Protein AF-R6YSE4-F1 (afdb_monomer_lite)

pLDDT: mean 75.7, std 14.47, range [37.5, 94.31]

Structure (mmCIF, N/CA/C/O backbone):
data_AF-R6YSE4-F1
#
_entry.id   AF-R6YSE4-F1
#
loop_
_atom_site.group_PDB
_atom_site.id
_atom_site.type_symbol
_atom_site.label_atom_id
_atom_site.label_alt_id
_atom_site.label_comp_id
_atom_site.label_asym_id
_atom_site.label_entity_id
_atom_site.label_seq_id
_atom_site.pdbx_PDB_ins_code
_atom_site.Cartn_x
_atom_site.Cartn_y
_atom_site.Cartn_z
_atom_site.occupancy
_atom_site.B_iso_or_equiv
_atom_site.auth_seq_id
_atom_site.auth_comp_id
_atom_site.auth_asym_id
_atom_site.auth_atom_id
_atom_site.pdbx_PDB_model_num
ATOM 1 N N . MET A 1 1 ? -65.621 -7.953 4.707 1.00 51.31 1 MET A N 1
ATOM 2 C CA . MET A 1 1 ? -64.582 -8.988 4.479 1.00 51.31 1 MET A CA 1
ATOM 3 C C . MET A 1 1 ? -63.468 -8.553 3.523 1.00 51.31 1 MET A C 1
ATOM 5 O O . MET A 1 1 ? -62.326 -8.568 3.952 1.00 51.31 1 MET A O 1
ATOM 9 N N . LYS A 1 2 ? -63.739 -8.087 2.291 1.00 49.22 2 LYS A N 1
ATOM 10 C CA . LYS A 1 2 ? -62.677 -7.733 1.313 1.00 49.22 2 LYS A CA 1
ATOM 11 C C . LYS A 1 2 ? -61.674 -6.651 1.776 1.00 49.22 2 LYS A C 1
ATOM 13 O O . LYS A 1 2 ? -60.486 -6.785 1.517 1.00 49.22 2 LYS A O 1
ATOM 18 N N . ARG A 1 3 ? -62.120 -5.617 2.508 1.00 50.50 3 ARG A N 1
ATOM 19 C CA . ARG A 1 3 ? -61.240 -4.541 3.024 1.00 50.50 3 ARG A CA 1
ATOM 20 C C . ARG A 1 3 ? -60.298 -4.983 4.154 1.00 50.50 3 ARG A C 1
ATOM 22 O O . ARG A 1 3 ? -59.202 -4.456 4.257 1.00 50.50 3 ARG A O 1
ATOM 29 N N . ILE A 1 4 ? -60.706 -5.962 4.965 1.00 59.97 4 ILE A N 1
ATOM 30 C CA . ILE A 1 4 ? -59.898 -6.473 6.088 1.00 59.97 4 ILE A CA 1
ATOM 31 C C . ILE A 1 4 ? -58.748 -7.340 5.558 1.00 59.97 4 ILE A C 1
ATOM 33 O O . ILE A 1 4 ? -57.623 -7.229 6.030 1.00 59.97 4 ILE A O 1
ATOM 37 N N . ILE A 1 5 ? -59.008 -8.131 4.511 1.00 62.62 5 ILE A N 1
ATOM 38 C CA . ILE A 1 5 ? -57.994 -8.971 3.856 1.00 62.62 5 ILE A CA 1
ATOM 39 C C . ILE A 1 5 ? -56.915 -8.108 3.183 1.00 62.62 5 ILE A C 1
ATOM 41 O O . ILE A 1 5 ? -55.731 -8.407 3.302 1.00 62.62 5 ILE A O 1
ATOM 45 N N . ALA A 1 6 ? -57.303 -7.000 2.539 1.00 58.84 6 ALA A N 1
ATOM 46 C CA . ALA A 1 6 ? -56.352 -6.058 1.945 1.00 58.84 6 ALA A CA 1
ATOM 47 C C . ALA A 1 6 ? -55.458 -5.380 3.001 1.00 58.84 6 ALA A C 1
ATOM 49 O O . ALA A 1 6 ? -54.263 -5.213 2.779 1.00 58.84 6 ALA A O 1
ATOM 50 N N . PHE A 1 7 ? -56.018 -5.047 4.169 1.00 60.75 7 PHE A N 1
ATOM 51 C CA . PHE A 1 7 ? -55.256 -4.448 5.265 1.00 60.75 7 PHE A CA 1
ATOM 52 C C . PHE A 1 7 ? -54.223 -5.427 5.847 1.00 60.75 7 PHE A C 1
ATOM 54 O O . PHE A 1 7 ? -53.076 -5.048 6.066 1.00 60.75 7 PHE A O 1
ATOM 61 N N . PHE A 1 8 ? -54.593 -6.702 6.014 1.00 57.91 8 PHE A N 1
ATOM 62 C CA . PHE A 1 8 ? -53.662 -7.749 6.449 1.00 57.91 8 PHE A CA 1
ATOM 63 C C . PHE A 1 8 ? -52.562 -8.033 5.418 1.00 57.91 8 PHE A C 1
ATOM 65 O O . PHE A 1 8 ? -51.408 -8.197 5.804 1.00 57.91 8 PHE A O 1
ATOM 72 N N . MET A 1 9 ? -52.880 -8.029 4.119 1.00 57.00 9 MET A N 1
ATOM 73 C CA . MET A 1 9 ? -51.865 -8.179 3.067 1.00 57.00 9 MET A CA 1
ATOM 74 C C . MET A 1 9 ? -50.861 -7.019 3.063 1.00 57.00 9 MET A C 1
ATOM 76 O O . MET A 1 9 ? -49.660 -7.267 2.996 1.00 57.00 9 MET A O 1
ATOM 80 N N . CYS A 1 10 ? -51.317 -5.769 3.207 1.00 55.53 10 CYS A N 1
ATOM 81 C CA . CYS A 1 10 ? -50.409 -4.623 3.327 1.00 55.53 10 CYS A CA 1
ATOM 82 C C . CYS A 1 10 ? -49.524 -4.714 4.579 1.00 55.53 10 CYS A C 1
ATOM 84 O O . CYS A 1 10 ? -48.336 -4.413 4.503 1.00 55.53 10 CYS A O 1
ATOM 86 N N . LEU A 1 11 ? -50.068 -5.173 5.713 1.00 53.88 11 LEU A N 1
AT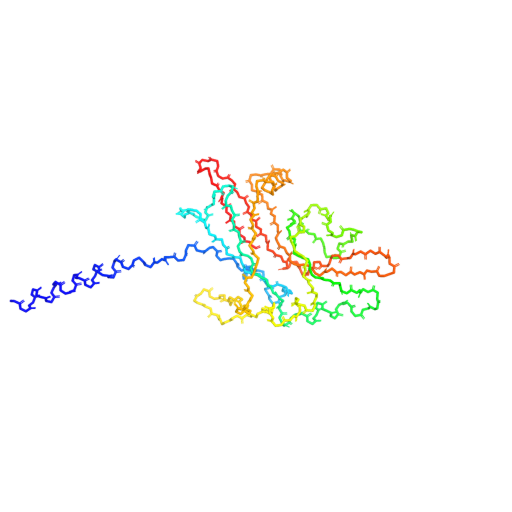OM 87 C CA . LEU A 1 11 ? -49.299 -5.330 6.951 1.00 53.88 11 LEU A CA 1
ATOM 88 C C . LEU A 1 11 ? -48.199 -6.398 6.811 1.00 53.88 11 LEU A C 1
ATOM 90 O O . LEU A 1 11 ? -47.075 -6.181 7.253 1.00 53.88 11 LEU A O 1
ATOM 94 N N . ILE A 1 12 ? -48.498 -7.519 6.147 1.00 59.41 12 ILE A N 1
ATOM 95 C CA . ILE A 1 12 ? -47.530 -8.597 5.881 1.00 59.41 12 ILE A CA 1
ATOM 96 C C . ILE A 1 12 ? -46.421 -8.120 4.936 1.00 59.41 12 ILE A C 1
ATOM 98 O O . ILE A 1 12 ? -45.259 -8.450 5.157 1.00 59.41 12 ILE A O 1
ATOM 102 N N . VAL A 1 13 ? -46.743 -7.305 3.925 1.00 56.50 13 VAL A N 1
ATOM 103 C CA . VAL A 1 13 ? -45.739 -6.722 3.015 1.00 56.50 13 VAL A CA 1
ATOM 104 C C . VAL A 1 13 ? -44.831 -5.729 3.749 1.00 56.50 13 VAL A C 1
ATOM 106 O O . VAL A 1 13 ? -43.622 -5.754 3.543 1.00 56.50 13 VAL A O 1
ATOM 109 N N . ILE A 1 14 ? -45.372 -4.909 4.656 1.00 57.53 14 ILE A N 1
ATOM 110 C CA . ILE A 1 14 ? -44.580 -3.963 5.463 1.00 57.53 14 ILE A CA 1
ATOM 111 C C . ILE A 1 14 ? -43.670 -4.707 6.453 1.00 57.53 14 ILE A C 1
ATOM 113 O O . ILE A 1 14 ? -42.497 -4.363 6.578 1.00 57.53 14 ILE A O 1
ATOM 117 N N . ILE A 1 15 ? -44.168 -5.758 7.112 1.00 52.34 15 ILE A N 1
ATOM 118 C CA . ILE A 1 15 ? -43.366 -6.598 8.020 1.00 52.34 15 ILE A CA 1
ATOM 119 C C . ILE A 1 15 ? -42.312 -7.400 7.235 1.00 52.34 15 ILE A C 1
ATOM 121 O O . ILE A 1 15 ? -41.183 -7.541 7.698 1.00 52.34 15 ILE A O 1
ATOM 125 N N . GLY A 1 16 ? -42.637 -7.868 6.024 1.00 48.88 16 GLY A N 1
ATOM 126 C CA . GLY A 1 16 ? -41.694 -8.533 5.118 1.00 48.88 16 GLY A CA 1
ATOM 127 C C . GLY A 1 16 ? -40.585 -7.604 4.612 1.00 48.88 16 GLY A C 1
ATOM 128 O O . GLY A 1 16 ? -39.429 -8.013 4.552 1.00 48.88 16 GLY A O 1
ATOM 129 N N . LEU A 1 17 ? -40.907 -6.335 4.334 1.00 49.28 17 LEU A N 1
ATOM 130 C CA . LEU A 1 17 ? -39.933 -5.299 3.970 1.00 49.28 17 LEU A CA 1
ATOM 131 C C . LEU A 1 17 ? -39.077 -4.849 5.166 1.00 49.28 17 LEU A C 1
ATOM 133 O O . LEU A 1 17 ? -37.892 -4.588 4.988 1.00 49.28 17 LEU A O 1
ATOM 137 N N . ALA A 1 18 ? -39.635 -4.815 6.382 1.00 47.72 18 ALA A N 1
ATOM 138 C CA . ALA A 1 18 ? -38.893 -4.527 7.615 1.00 47.72 18 ALA A CA 1
ATOM 139 C C . ALA A 1 18 ? -38.008 -5.704 8.083 1.00 47.72 18 ALA A C 1
ATOM 141 O O . ALA A 1 18 ? -37.024 -5.500 8.793 1.00 47.72 18 ALA A O 1
ATOM 142 N N . GLY A 1 19 ? -38.355 -6.938 7.692 1.00 37.50 19 GLY A N 1
ATOM 143 C CA . GLY A 1 19 ? -37.610 -8.167 7.988 1.00 37.50 19 GLY A CA 1
ATOM 144 C C . GLY A 1 19 ? -36.473 -8.468 7.008 1.00 37.50 19 GLY A C 1
ATOM 145 O O . GLY A 1 19 ? -35.556 -9.220 7.345 1.00 37.50 19 GLY A O 1
ATOM 146 N N . CYS A 1 20 ? -36.471 -7.842 5.828 1.00 40.84 20 CYS A N 1
ATOM 147 C CA . CYS A 1 20 ? -35.279 -7.747 4.997 1.00 40.84 20 CYS A CA 1
ATOM 148 C C . CYS A 1 20 ? -34.301 -6.780 5.667 1.00 40.84 20 CYS A C 1
ATOM 150 O O . CYS A 1 20 ? -34.183 -5.621 5.275 1.00 40.84 20 CYS A O 1
ATOM 152 N N . LYS A 1 21 ? -33.563 -7.274 6.670 1.00 38.34 21 LYS A N 1
ATOM 153 C CA . LYS A 1 21 ? -32.259 -6.706 7.007 1.00 38.34 21 LYS A CA 1
ATOM 154 C C . LYS A 1 21 ? -31.439 -6.757 5.726 1.00 38.34 21 LYS A C 1
ATOM 156 O O . LYS A 1 21 ? -30.837 -7.780 5.401 1.00 38.34 21 LYS A O 1
ATOM 161 N N . ILE A 1 22 ? -31.447 -5.660 4.977 1.00 40.12 22 ILE A N 1
ATOM 162 C CA . ILE A 1 22 ? -30.341 -5.330 4.098 1.00 40.12 22 ILE A CA 1
ATOM 163 C C . ILE A 1 22 ? -29.132 -5.497 5.013 1.00 40.12 22 ILE A C 1
ATOM 165 O O . ILE A 1 22 ? -29.057 -4.839 6.051 1.00 40.12 22 ILE A O 1
ATOM 169 N N . LYS A 1 23 ? -28.256 -6.465 4.718 1.00 37.62 23 LYS A N 1
ATOM 170 C CA . LYS A 1 23 ? -26.904 -6.422 5.266 1.00 37.62 23 LYS A CA 1
ATOM 171 C C . LYS A 1 23 ? -26.373 -5.090 4.764 1.00 37.62 23 LYS A C 1
ATOM 173 O O . LYS A 1 23 ? -25.987 -4.996 3.600 1.00 37.62 23 LYS A O 1
ATOM 178 N N . GLU A 1 24 ? -26.487 -4.044 5.579 1.00 42.66 24 GLU A N 1
ATOM 179 C CA . GLU A 1 24 ? -25.740 -2.825 5.340 1.00 42.66 24 GLU A CA 1
ATOM 180 C C . GLU A 1 24 ? -24.312 -3.294 5.133 1.00 42.66 24 GLU A C 1
ATOM 182 O O . GLU A 1 24 ? -23.801 -4.097 5.918 1.00 42.66 24 GLU A O 1
ATOM 187 N N . LYS A 1 25 ? -23.722 -2.918 3.998 1.00 48.00 25 LYS A N 1
ATOM 188 C CA . LYS A 1 25 ? -22.315 -3.189 3.758 1.00 48.00 25 LYS A CA 1
ATOM 189 C C . LYS A 1 25 ? -21.565 -2.507 4.892 1.00 48.00 25 LYS A C 1
ATOM 191 O O . LYS A 1 25 ? -21.394 -1.295 4.878 1.00 48.00 25 LYS A O 1
ATOM 196 N N . THR A 1 26 ? -21.146 -3.290 5.876 1.00 57.47 26 THR A N 1
ATOM 197 C CA . THR A 1 26 ? -20.300 -2.874 6.994 1.00 57.47 26 THR A CA 1
ATOM 198 C C . THR A 1 26 ? -18.862 -2.680 6.520 1.00 57.47 26 THR A C 1
ATOM 200 O O . THR A 1 26 ? -17.941 -2.875 7.289 1.00 57.47 26 THR A O 1
ATOM 203 N N . GLU A 1 27 ? -18.652 -2.382 5.240 1.00 58.53 27 GLU A N 1
ATOM 204 C CA . GLU A 1 27 ? -17.356 -2.373 4.577 1.00 58.53 27 GLU A CA 1
ATOM 205 C C . GLU A 1 27 ? -16.830 -0.938 4.564 1.00 58.53 27 GLU A C 1
ATOM 207 O O . GLU A 1 27 ? -17.493 -0.012 4.087 1.00 58.53 27 GLU A O 1
ATOM 212 N N . LEU A 1 28 ? -15.628 -0.746 5.100 1.00 63.84 28 LEU A N 1
ATOM 213 C CA . LEU A 1 28 ? -14.955 0.545 5.070 1.00 63.84 28 LEU A CA 1
ATOM 214 C C . LEU A 1 28 ? -14.218 0.706 3.744 1.00 63.84 28 LEU A C 1
ATOM 216 O O . LEU A 1 28 ? -13.139 0.148 3.598 1.00 63.84 28 LEU A O 1
ATOM 220 N N . HIS A 1 29 ? -14.788 1.455 2.799 1.00 66.25 29 HIS A N 1
ATOM 221 C CA . HIS A 1 29 ? -14.165 1.698 1.497 1.00 66.25 29 HIS A CA 1
ATOM 222 C C . HIS A 1 29 ? -13.337 2.981 1.518 1.00 66.25 29 HIS A C 1
ATOM 224 O O . HIS A 1 29 ? -13.889 4.085 1.581 1.00 66.25 29 HIS A O 1
ATOM 230 N N . PHE A 1 30 ? -12.022 2.846 1.379 1.00 65.31 30 PHE A N 1
ATOM 231 C CA . PHE A 1 30 ? -11.169 3.970 1.021 1.00 65.31 30 PHE A CA 1
ATOM 232 C C . PHE A 1 30 ? -10.631 3.789 -0.375 1.00 65.31 30 PHE A C 1
ATOM 234 O O . PHE A 1 30 ? -10.039 2.777 -0.718 1.00 65.31 30 PHE A O 1
ATOM 241 N N . TYR A 1 31 ? -10.781 4.835 -1.156 1.00 67.00 31 TYR A N 1
ATOM 242 C CA . TYR A 1 31 ? -10.038 5.012 -2.384 1.00 67.00 31 TYR A CA 1
ATOM 243 C C . TYR A 1 31 ? -8.873 5.931 -2.051 1.00 67.00 31 TYR A C 1
ATOM 245 O O . TYR A 1 31 ? -9.020 6.745 -1.135 1.00 67.00 31 TYR A O 1
ATOM 253 N N . THR A 1 32 ? -7.764 5.870 -2.792 1.00 64.25 32 THR A N 1
ATOM 254 C CA . THR A 1 32 ? -6.858 7.033 -2.889 1.00 64.25 32 THR A CA 1
ATOM 255 C C . THR A 1 32 ? -7.740 8.272 -3.076 1.00 64.25 32 THR A C 1
ATOM 257 O O . THR A 1 32 ? -8.431 8.375 -4.096 1.00 64.25 32 THR A O 1
ATOM 260 N N . ARG A 1 33 ? -7.896 9.081 -2.011 1.00 53.00 33 ARG A N 1
ATOM 261 C CA . ARG A 1 33 ? -9.125 9.866 -1.805 1.00 53.00 33 ARG A CA 1
ATOM 262 C C . ARG A 1 33 ? -9.353 10.823 -2.978 1.00 53.00 33 ARG A C 1
ATOM 264 O O . ARG A 1 33 ? -8.407 11.437 -3.443 1.00 53.00 33 ARG A O 1
ATOM 271 N N . PRO A 1 34 ? -10.602 11.088 -3.392 1.00 44.78 34 PRO A N 1
ATOM 272 C CA . PRO A 1 34 ? -10.914 12.003 -4.499 1.00 44.78 34 PRO A CA 1
ATOM 273 C C . PRO A 1 34 ? -10.411 13.457 -4.339 1.00 44.78 34 PRO A C 1
ATOM 275 O O . PRO A 1 34 ? -10.486 14.219 -5.299 1.00 44.78 34 PRO A O 1
ATOM 278 N N . ASN A 1 35 ? -9.890 13.851 -3.166 1.00 41.62 35 ASN A N 1
ATOM 279 C CA . ASN A 1 35 ? -9.233 15.149 -2.959 1.00 41.62 35 ASN A CA 1
ATOM 280 C C . ASN A 1 35 ? -7.745 15.157 -3.348 1.00 41.62 35 ASN A C 1
ATOM 282 O O . ASN A 1 35 ? -7.200 16.227 -3.628 1.00 41.62 35 ASN A O 1
ATOM 286 N N . THR A 1 36 ? -7.069 14.005 -3.375 1.00 53.06 36 THR A N 1
ATOM 287 C CA . THR A 1 36 ? -5.797 13.888 -4.086 1.00 53.06 36 THR A CA 1
ATOM 288 C C . THR A 1 36 ? -6.130 13.742 -5.565 1.00 53.06 36 THR A C 1
ATOM 290 O O . THR A 1 36 ? -7.068 13.050 -5.954 1.00 53.06 36 THR A O 1
ATOM 293 N N . ASN A 1 37 ? -5.432 14.498 -6.412 1.00 58.69 37 ASN A N 1
ATOM 294 C CA . ASN A 1 37 ? -5.712 14.530 -7.841 1.00 58.69 37 ASN A CA 1
ATOM 295 C C . ASN A 1 37 ? -5.343 13.165 -8.439 1.00 58.69 37 ASN A C 1
ATOM 297 O O . ASN A 1 37 ? -4.221 12.983 -8.895 1.00 58.69 37 ASN A O 1
ATOM 301 N N . TYR A 1 38 ? -6.267 12.200 -8.403 1.00 60.97 38 TYR A N 1
ATOM 302 C CA . TYR A 1 38 ? -6.066 10.812 -8.834 1.00 60.97 38 TYR A CA 1
ATOM 303 C C . TYR A 1 38 ? -5.583 10.722 -10.287 1.00 60.97 38 TYR A C 1
ATOM 305 O O . TYR A 1 38 ? -4.955 9.747 -10.682 1.00 60.97 38 TYR A O 1
ATOM 313 N N . GLN A 1 39 ? -5.838 11.762 -11.091 1.00 63.03 39 GLN A N 1
ATOM 314 C CA . GLN A 1 39 ? -5.307 11.874 -12.446 1.00 63.03 39 GLN A CA 1
ATOM 315 C C . GLN A 1 39 ? -3.778 11.946 -12.464 1.00 63.03 39 GLN A C 1
ATOM 317 O O . GLN A 1 39 ? -3.198 11.769 -13.525 1.00 63.03 39 GLN A O 1
ATOM 322 N N . MET A 1 40 ? -3.135 12.230 -11.332 1.00 69.94 40 MET A N 1
ATOM 323 C CA . MET A 1 40 ? -1.686 12.324 -11.167 1.00 69.94 40 MET A CA 1
ATOM 324 C C . MET A 1 40 ? -1.071 11.092 -10.491 1.00 69.94 40 MET A C 1
ATOM 326 O O . MET A 1 40 ? 0.152 10.998 -10.480 1.00 69.94 40 MET A O 1
ATOM 330 N N . ALA A 1 41 ? -1.876 10.173 -9.943 1.00 76.62 41 ALA A N 1
ATOM 331 C CA . ALA A 1 41 ? -1.377 8.955 -9.308 1.00 76.62 41 ALA A CA 1
ATOM 332 C C . ALA A 1 41 ? -1.003 7.905 -10.365 1.00 76.62 41 ALA A C 1
ATOM 334 O O . ALA A 1 41 ? -1.756 7.682 -11.324 1.00 76.62 41 ALA A O 1
ATOM 335 N N . TYR A 1 42 ? 0.148 7.262 -10.182 1.00 81.81 42 TYR A N 1
ATOM 336 C CA . TYR A 1 42 ? 0.597 6.145 -11.016 1.00 81.81 42 TYR A CA 1
ATOM 337 C C . TYR A 1 42 ? -0.017 4.828 -10.555 1.00 81.81 42 TYR A C 1
ATOM 339 O O . TYR A 1 42 ? -0.303 3.963 -11.385 1.00 81.81 42 TYR A O 1
ATOM 347 N N . ILE A 1 43 ? -0.248 4.692 -9.251 1.00 86.25 43 ILE A N 1
ATOM 348 C CA . ILE A 1 43 ? -0.846 3.513 -8.633 1.00 86.25 43 ILE A CA 1
ATOM 349 C C . ILE A 1 43 ? -2.121 3.932 -7.911 1.00 86.25 43 ILE A C 1
ATOM 351 O O . ILE A 1 43 ? -2.169 4.932 -7.197 1.00 86.25 43 ILE A O 1
ATOM 355 N N . ILE A 1 44 ? -3.175 3.159 -8.128 1.00 84.69 44 ILE A N 1
ATOM 356 C CA . ILE A 1 44 ? -4.506 3.388 -7.584 1.00 84.69 44 ILE A CA 1
ATOM 357 C C . ILE A 1 44 ? -4.770 2.326 -6.528 1.00 84.69 44 ILE A C 1
ATOM 359 O O . ILE A 1 44 ? -4.490 1.149 -6.756 1.00 84.69 44 ILE A O 1
ATOM 363 N N . TYR A 1 45 ? -5.341 2.742 -5.401 1.00 84.75 45 TYR A N 1
ATOM 364 C CA . TYR A 1 45 ? -5.610 1.873 -4.263 1.00 84.75 45 TYR A CA 1
ATOM 365 C C . TYR A 1 45 ? -7.095 1.870 -3.926 1.00 84.75 45 TYR A C 1
ATOM 367 O O . TYR A 1 45 ? -7.786 2.890 -4.032 1.00 84.75 45 TYR A O 1
ATOM 375 N N . GLU A 1 46 ? -7.558 0.720 -3.463 1.00 83.31 46 GLU A N 1
ATOM 376 C CA . GLU A 1 46 ? -8.839 0.551 -2.805 1.00 83.31 46 GLU A CA 1
ATOM 377 C C . GLU A 1 46 ? -8.657 -0.324 -1.566 1.00 83.31 46 GLU A C 1
ATOM 379 O O . GLU A 1 46 ? -8.219 -1.467 -1.650 1.00 83.31 46 GLU A O 1
ATOM 384 N N . ILE A 1 47 ? -8.985 0.228 -0.405 1.00 81.25 47 ILE A N 1
ATOM 385 C CA . ILE A 1 47 ? -8.929 -0.458 0.879 1.00 81.25 47 ILE A CA 1
ATOM 386 C C . ILE A 1 47 ? -10.344 -0.781 1.323 1.00 81.25 47 ILE A C 1
ATOM 388 O O . ILE A 1 47 ? -11.224 0.078 1.276 1.00 81.25 47 ILE A O 1
ATOM 392 N N . TYR A 1 48 ? -10.509 -2.000 1.818 1.00 79.75 48 TYR A N 1
ATOM 393 C CA . TYR A 1 48 ? -11.698 -2.489 2.485 1.00 79.75 48 TYR A CA 1
ATOM 394 C C . TYR A 1 48 ? -11.330 -2.998 3.876 1.00 79.75 48 TYR A C 1
ATOM 396 O O . TYR A 1 48 ? -10.488 -3.886 4.012 1.00 79.75 48 TYR A O 1
ATOM 404 N N . GLY A 1 49 ? -11.972 -2.462 4.908 1.00 77.31 49 GLY A N 1
ATOM 405 C CA . GLY A 1 49 ? -11.901 -3.006 6.267 1.00 77.31 49 GLY A CA 1
ATOM 406 C C . GLY A 1 49 ? -13.193 -3.719 6.664 1.00 77.31 49 GLY A C 1
ATOM 407 O O . GLY A 1 49 ? -14.275 -3.297 6.250 1.00 77.31 49 GLY A O 1
ATOM 408 N N . GLU A 1 50 ? -13.071 -4.755 7.498 1.00 80.31 50 GLU A N 1
ATOM 409 C CA . GLU A 1 50 ? -14.189 -5.406 8.198 1.00 80.31 50 GLU A CA 1
ATOM 410 C C . GLU A 1 50 ? -14.205 -4.961 9.681 1.00 80.31 50 GLU A C 1
ATOM 412 O O . GLU A 1 50 ? -13.607 -5.615 10.533 1.00 80.31 50 GLU A O 1
ATOM 417 N N . PRO A 1 51 ? -14.813 -3.805 10.007 1.00 80.44 51 PRO A N 1
ATOM 418 C CA . PRO A 1 51 ? -14.892 -3.264 11.360 1.00 80.44 51 PRO A CA 1
ATOM 419 C C . PRO A 1 51 ? -15.689 -4.180 12.290 1.00 80.44 51 PRO A C 1
ATOM 421 O O . PRO A 1 51 ? -16.760 -4.683 11.944 1.00 80.44 51 PRO A O 1
ATOM 424 N N . THR A 1 52 ? -15.213 -4.312 13.524 1.00 83.19 52 THR A N 1
ATOM 425 C CA . THR A 1 52 ? -15.909 -5.031 14.594 1.00 83.19 52 THR A CA 1
ATOM 426 C C . THR A 1 52 ? -17.144 -4.269 15.083 1.00 83.19 52 THR A C 1
ATOM 428 O O . THR A 1 52 ? -18.143 -4.886 15.457 1.00 83.19 52 THR A O 1
ATOM 431 N N . LYS A 1 53 ? -17.099 -2.927 15.112 1.00 79.62 53 LYS A N 1
ATOM 432 C CA . LYS A 1 53 ? -18.221 -2.081 15.561 1.00 79.62 53 LYS A CA 1
ATOM 433 C C . LYS A 1 53 ? -18.367 -0.813 14.719 1.00 79.62 53 LYS A C 1
ATOM 435 O O . LYS A 1 53 ? -17.381 -0.239 14.262 1.00 79.62 53 LYS A O 1
ATOM 440 N N . ILE A 1 54 ? -19.613 -0.355 14.585 1.00 74.44 54 ILE A N 1
ATOM 441 C CA . ILE A 1 54 ? -19.986 0.927 13.977 1.00 74.44 54 ILE A CA 1
ATOM 442 C C . ILE A 1 54 ? -20.808 1.695 15.012 1.00 74.44 54 ILE A C 1
ATOM 444 O O . ILE A 1 54 ? -21.890 1.247 15.391 1.00 74.44 54 ILE A O 1
ATOM 448 N N . ILE A 1 55 ? -20.270 2.805 15.515 1.00 74.31 55 ILE A N 1
ATOM 449 C CA . ILE A 1 55 ? -20.921 3.641 16.540 1.00 74.31 55 ILE A CA 1
ATOM 450 C C . ILE A 1 55 ? -21.031 5.071 15.999 1.00 74.31 55 ILE A C 1
ATOM 452 O O . ILE A 1 55 ? -22.112 5.519 15.632 1.00 74.31 55 ILE A O 1
ATOM 456 N N . ASP A 1 56 ? -19.887 5.738 15.878 1.00 71.75 56 ASP A N 1
ATOM 457 C CA . ASP A 1 56 ? -19.656 7.087 15.339 1.00 71.75 56 ASP A CA 1
ATOM 458 C C . ASP A 1 56 ? -18.505 7.104 14.308 1.00 71.75 56 ASP A C 1
ATOM 460 O O . ASP A 1 56 ? -18.017 8.152 13.894 1.00 71.75 56 ASP A O 1
ATOM 464 N N . GLY A 1 57 ? -18.091 5.914 13.874 1.00 70.56 57 GLY A N 1
ATOM 465 C CA . GLY A 1 57 ? -16.969 5.639 12.989 1.00 70.56 57 GLY A CA 1
ATOM 466 C C . GLY A 1 57 ? -16.778 4.130 12.843 1.00 70.56 57 GLY A C 1
ATOM 467 O O . GLY A 1 57 ? -17.610 3.345 13.313 1.00 70.56 57 GLY A O 1
ATOM 468 N N . PHE A 1 58 ? -15.685 3.720 12.202 1.00 79.94 58 PHE A N 1
ATOM 469 C CA . PHE A 1 58 ? -15.352 2.311 11.988 1.00 79.94 58 PHE A CA 1
ATOM 470 C C . PHE A 1 58 ? -14.302 1.852 12.999 1.00 79.94 58 PHE A C 1
ATOM 472 O O . PHE A 1 58 ? -13.169 2.337 12.992 1.00 79.94 58 PHE A O 1
ATOM 479 N N . TYR A 1 59 ? -14.693 0.923 13.872 1.00 83.00 59 TYR A N 1
ATOM 480 C CA . TYR A 1 59 ? -13.869 0.457 14.982 1.00 83.00 59 TYR A CA 1
ATOM 481 C C . TYR A 1 59 ? -13.504 -1.017 14.846 1.00 83.00 59 TYR A C 1
ATOM 483 O O . TYR A 1 59 ? -14.346 -1.843 14.496 1.00 83.00 59 TYR A O 1
ATOM 491 N N . PHE A 1 60 ? -12.271 -1.344 15.211 1.00 87.81 60 PHE A N 1
ATOM 492 C CA . PHE A 1 60 ? -11.687 -2.678 15.162 1.00 87.81 60 PHE A CA 1
ATOM 493 C C . PHE A 1 60 ? -11.183 -3.094 16.545 1.00 87.81 60 PHE A C 1
ATOM 495 O O . PHE A 1 60 ? -10.752 -2.257 17.343 1.00 87.81 60 PHE A O 1
ATOM 502 N N . GLU A 1 61 ? -11.188 -4.390 16.835 1.00 88.25 61 GLU A N 1
ATOM 503 C CA . GLU A 1 61 ? -10.431 -4.920 17.969 1.00 88.25 61 GLU A CA 1
ATOM 504 C C . GLU A 1 61 ? -8.926 -4.823 17.693 1.00 88.25 61 GLU A C 1
ATOM 506 O O . GLU A 1 61 ? -8.455 -5.213 16.628 1.00 88.25 61 GLU A O 1
ATOM 511 N N . LYS A 1 62 ? -8.150 -4.328 18.668 1.00 83.19 62 LYS A N 1
ATOM 512 C CA . LYS A 1 62 ? -6.721 -3.991 18.498 1.00 83.19 62 LYS A CA 1
ATOM 513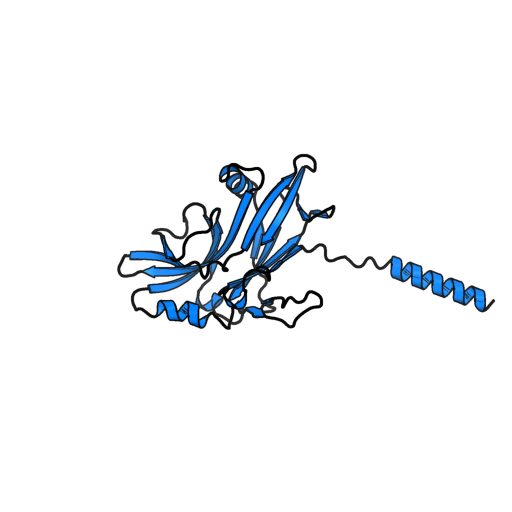 C C . LYS A 1 62 ? -5.863 -5.132 17.928 1.00 83.19 62 LYS A C 1
ATOM 515 O O . LYS A 1 62 ? -4.903 -4.870 17.214 1.00 83.19 62 LYS A O 1
ATOM 520 N N . ASN A 1 63 ? -6.212 -6.384 18.226 1.00 83.00 63 ASN A N 1
ATOM 521 C CA . ASN A 1 63 ? -5.458 -7.571 17.805 1.00 83.00 63 ASN A CA 1
ATOM 522 C C . ASN A 1 63 ? -6.088 -8.321 16.618 1.00 83.00 63 ASN A C 1
ATOM 524 O O . ASN A 1 63 ? -5.584 -9.381 16.238 1.00 83.00 63 ASN A O 1
ATOM 528 N N . ASP A 1 64 ? -7.173 -7.795 16.046 1.00 85.00 64 ASP A N 1
ATOM 529 C CA . ASP A 1 64 ? -7.917 -8.427 14.953 1.00 85.00 64 ASP A CA 1
ATOM 530 C C . ASP A 1 64 ? -8.245 -7.428 13.837 1.00 85.00 64 ASP A C 1
ATOM 532 O O . ASP A 1 64 ? -9.359 -7.339 13.327 1.00 85.00 64 ASP A O 1
ATOM 536 N N . ILE A 1 65 ? -7.245 -6.628 13.461 1.00 87.25 65 ILE A N 1
ATOM 537 C CA . ILE A 1 65 ? -7.363 -5.686 12.352 1.00 87.25 65 ILE A CA 1
ATOM 538 C C . ILE A 1 65 ? -6.924 -6.378 11.063 1.00 87.25 65 ILE A C 1
ATOM 540 O O . ILE A 1 65 ? -5.749 -6.728 10.894 1.00 87.25 65 ILE A O 1
ATOM 544 N N . VAL A 1 66 ? -7.866 -6.524 10.133 1.00 87.06 66 VAL A N 1
ATOM 545 C CA . VAL A 1 66 ? -7.616 -7.026 8.780 1.00 87.06 66 VAL A CA 1
ATOM 546 C C . VAL A 1 66 ? -8.070 -5.985 7.763 1.00 87.06 66 VAL A C 1
ATOM 548 O O . VAL A 1 66 ? -9.237 -5.591 7.728 1.00 87.06 66 VAL A O 1
ATOM 551 N N . LEU A 1 67 ? -7.133 -5.555 6.922 1.00 86.81 67 LEU A N 1
ATOM 552 C CA . LEU A 1 67 ? -7.372 -4.650 5.804 1.00 86.81 67 LEU A CA 1
ATOM 553 C C . LEU A 1 67 ? -7.187 -5.423 4.499 1.00 86.81 67 LEU A C 1
ATOM 555 O O . LEU A 1 67 ? -6.130 -6.004 4.262 1.00 86.81 67 LEU A O 1
ATOM 559 N N . ASN A 1 68 ? -8.194 -5.422 3.636 1.00 87.25 68 ASN A N 1
ATOM 560 C CA . ASN A 1 68 ? -8.057 -5.896 2.265 1.00 87.25 68 ASN A CA 1
ATOM 561 C C . ASN A 1 68 ? -7.657 -4.708 1.394 1.00 87.25 68 ASN A C 1
ATOM 563 O O . ASN A 1 68 ? -8.405 -3.737 1.306 1.00 87.25 68 ASN A O 1
ATOM 567 N N . ILE A 1 69 ? -6.495 -4.766 0.756 1.00 87.94 69 ILE A N 1
ATOM 568 C CA . ILE A 1 69 ? -5.975 -3.674 -0.063 1.00 87.94 69 ILE A CA 1
ATOM 569 C C . ILE A 1 69 ? -5.848 -4.163 -1.497 1.00 87.94 69 ILE A C 1
ATOM 571 O O . ILE A 1 69 ? -4.974 -4.963 -1.822 1.00 87.94 69 ILE A O 1
ATOM 575 N N . LYS A 1 70 ? -6.713 -3.662 -2.372 1.00 89.88 70 LYS A N 1
ATOM 576 C CA . LYS A 1 70 ? -6.542 -3.773 -3.816 1.00 89.88 70 LYS A CA 1
ATOM 577 C C . LYS A 1 70 ? -5.693 -2.618 -4.303 1.00 89.88 70 LYS A C 1
ATOM 579 O O . LYS A 1 70 ? -5.846 -1.479 -3.864 1.00 89.88 70 LYS A O 1
ATOM 584 N N . TYR A 1 71 ? -4.805 -2.916 -5.230 1.00 89.38 71 TYR A N 1
ATOM 585 C CA . TYR A 1 71 ? -3.980 -1.914 -5.872 1.00 89.38 71 TYR A CA 1
ATOM 586 C C . TYR A 1 71 ? -3.722 -2.308 -7.319 1.00 89.38 71 TYR A C 1
ATOM 588 O O . TYR A 1 71 ? -3.910 -3.461 -7.714 1.00 89.38 71 TYR A O 1
ATOM 596 N N . GLY A 1 72 ? -3.324 -1.331 -8.119 1.00 89.44 72 GLY A N 1
ATOM 597 C CA . GLY A 1 72 ? -3.103 -1.520 -9.540 1.00 89.44 72 GLY A CA 1
ATOM 598 C C . GLY A 1 72 ? -2.580 -0.261 -10.205 1.00 89.44 72 GLY A C 1
ATOM 599 O O . GLY A 1 72 ? -2.671 0.832 -9.642 1.00 89.44 72 GLY A O 1
ATOM 600 N N . TRP A 1 73 ? -2.013 -0.398 -11.395 1.00 88.06 73 TRP A N 1
ATOM 601 C CA . TRP A 1 73 ? -1.470 0.738 -12.129 1.00 88.06 73 TRP A CA 1
ATOM 602 C C . TRP A 1 73 ? -2.558 1.484 -12.894 1.00 88.06 73 TRP A C 1
ATOM 604 O O . TRP A 1 73 ? -3.475 0.899 -13.473 1.00 88.06 73 TRP A O 1
ATOM 614 N N . ASN A 1 74 ? -2.417 2.805 -12.915 1.00 85.25 74 ASN A N 1
ATOM 615 C CA . ASN A 1 74 ? -3.234 3.700 -13.711 1.00 85.25 74 ASN A CA 1
ATOM 616 C C . ASN A 1 74 ? -2.796 3.624 -15.176 1.00 85.25 74 ASN A C 1
ATOM 618 O O . ASN A 1 74 ? -1.722 4.117 -15.532 1.00 85.25 74 ASN A O 1
ATOM 622 N N . GLU A 1 75 ? -3.632 3.047 -16.039 1.00 82.44 75 GLU A N 1
ATOM 623 C CA . GLU A 1 75 ? -3.320 2.875 -17.465 1.00 82.44 75 GLU A CA 1
ATOM 624 C C . GLU A 1 75 ? -2.949 4.180 -18.157 1.00 82.44 75 GLU A C 1
ATOM 626 O O . GLU A 1 75 ? -1.992 4.225 -18.925 1.00 82.44 75 GLU A O 1
ATOM 631 N N . ALA A 1 76 ? -3.626 5.273 -17.813 1.00 79.12 76 ALA A N 1
ATOM 632 C CA . ALA A 1 76 ? -3.347 6.573 -18.410 1.00 79.12 76 ALA A CA 1
ATOM 633 C C . ALA A 1 76 ? -1.981 7.161 -18.001 1.00 79.12 76 ALA A C 1
ATOM 635 O O . ALA A 1 76 ? -1.587 8.204 -18.529 1.00 79.12 76 ALA A O 1
ATOM 636 N N . LYS A 1 77 ? -1.283 6.559 -17.027 1.00 79.62 77 LYS A N 1
ATOM 637 C CA . LYS A 1 77 ? -0.044 7.086 -16.435 1.00 79.62 77 LYS A CA 1
ATOM 638 C C . LYS A 1 77 ? 1.118 6.104 -16.399 1.00 79.62 77 LYS A C 1
ATOM 640 O O . LYS A 1 77 ? 2.251 6.564 -16.250 1.00 79.62 77 LYS A O 1
ATOM 645 N N . ILE A 1 78 ? 0.880 4.804 -16.561 1.00 78.19 78 ILE A N 1
ATOM 646 C CA . ILE A 1 78 ? 1.928 3.787 -16.419 1.00 78.19 78 ILE A CA 1
ATOM 647 C C . ILE A 1 78 ? 3.072 3.994 -17.416 1.00 78.19 78 ILE A C 1
ATOM 649 O O . ILE A 1 78 ? 4.235 3.902 -17.040 1.00 78.19 78 ILE A O 1
ATOM 653 N N . GLU A 1 79 ? 2.775 4.417 -18.648 1.00 75.94 79 GLU A N 1
ATOM 654 C CA . GLU A 1 79 ? 3.808 4.734 -19.640 1.00 75.94 79 GLU A CA 1
ATOM 655 C C . GLU A 1 79 ? 4.732 5.866 -19.178 1.00 75.94 79 GLU A C 1
ATOM 657 O O . GLU A 1 79 ? 5.931 5.818 -19.417 1.00 75.94 79 GLU A O 1
ATOM 662 N N . SER A 1 80 ? 4.211 6.877 -18.476 1.00 72.00 80 SER A N 1
ATOM 663 C CA . SER A 1 80 ? 5.035 7.960 -17.926 1.00 72.00 80 SER A CA 1
ATOM 664 C C . SER A 1 80 ? 5.912 7.485 -16.766 1.00 72.00 80 SER A C 1
ATOM 666 O O . SER A 1 80 ? 7.012 8.010 -16.606 1.00 72.00 80 SER A O 1
ATOM 668 N N . LEU A 1 81 ? 5.447 6.512 -15.974 1.00 70.50 81 LEU A N 1
ATOM 669 C CA . LEU A 1 81 ? 6.258 5.876 -14.932 1.00 70.50 81 LEU A CA 1
ATOM 670 C C . LEU A 1 81 ? 7.431 5.112 -15.563 1.00 70.50 81 LEU A C 1
ATOM 672 O O . LEU A 1 81 ? 8.571 5.269 -15.136 1.00 70.50 81 LEU A O 1
ATOM 676 N N . LEU A 1 82 ? 7.153 4.336 -16.614 1.00 71.75 82 LEU A N 1
ATOM 677 C CA . LEU A 1 82 ? 8.134 3.478 -17.284 1.00 71.75 82 LEU A CA 1
ATOM 678 C C . LEU A 1 82 ? 9.109 4.271 -18.171 1.00 71.75 82 LEU A C 1
ATOM 680 O O . LEU A 1 82 ? 10.303 3.983 -18.197 1.00 71.75 82 LEU A O 1
ATOM 684 N N . ASN A 1 83 ? 8.639 5.317 -18.855 1.00 67.88 83 ASN A N 1
ATOM 685 C CA . ASN A 1 83 ? 9.474 6.139 -19.736 1.00 67.88 83 ASN A CA 1
ATOM 686 C C . ASN A 1 83 ? 10.476 7.019 -18.973 1.00 67.88 83 ASN A C 1
ATOM 688 O O . ASN A 1 83 ? 11.504 7.387 -19.540 1.00 67.88 83 ASN A O 1
ATOM 692 N N . GLY A 1 84 ? 10.229 7.321 -17.693 1.00 57.75 84 GLY A N 1
ATOM 693 C CA . GLY A 1 84 ? 11.208 7.987 -16.825 1.00 57.75 84 GLY A CA 1
ATOM 694 C C . GLY A 1 84 ? 12.473 7.152 -16.571 1.00 57.75 84 GLY A C 1
ATOM 695 O O . GLY A 1 84 ? 13.515 7.714 -16.239 1.00 57.75 84 GLY A O 1
ATOM 696 N N . ALA A 1 85 ? 12.401 5.833 -16.785 1.00 53.78 85 ALA A N 1
ATOM 697 C CA . ALA A 1 85 ? 13.500 4.887 -16.609 1.00 53.78 85 ALA A CA 1
ATOM 698 C C . ALA A 1 85 ? 14.276 4.576 -17.907 1.00 53.78 85 ALA A C 1
ATOM 700 O O . ALA A 1 85 ? 15.227 3.804 -17.870 1.00 53.78 85 ALA A O 1
ATOM 701 N N . ASN A 1 86 ? 13.946 5.199 -19.050 1.00 49.06 86 ASN A N 1
ATOM 702 C CA . ASN A 1 86 ? 14.611 4.962 -20.349 1.00 49.06 86 ASN A CA 1
ATOM 703 C C . ASN A 1 86 ? 16.037 5.553 -20.469 1.00 49.06 86 ASN A C 1
ATOM 705 O O . ASN A 1 86 ? 16.496 5.901 -21.559 1.00 49.06 86 ASN A O 1
ATOM 709 N N . ASN A 1 87 ? 16.777 5.627 -19.364 1.00 57.84 87 ASN A N 1
ATOM 710 C CA . ASN A 1 87 ? 18.229 5.757 -19.378 1.00 57.84 87 ASN A CA 1
ATOM 711 C C . ASN A 1 87 ? 18.812 4.378 -19.060 1.00 57.84 87 ASN A C 1
ATOM 713 O O . ASN A 1 87 ? 18.448 3.789 -18.050 1.00 57.84 87 ASN A O 1
ATOM 717 N N . LYS A 1 88 ? 19.761 3.886 -19.874 1.00 63.22 88 LYS A N 1
ATOM 718 C CA . LYS A 1 88 ? 20.440 2.569 -19.741 1.00 63.22 88 LYS A CA 1
ATOM 719 C C . LYS A 1 88 ? 21.030 2.249 -18.348 1.00 63.22 88 LYS A C 1
ATOM 721 O O . LYS A 1 88 ? 21.578 1.172 -18.166 1.00 63.22 88 LYS A O 1
ATOM 726 N N . GLN A 1 89 ? 20.991 3.199 -17.420 1.00 75.94 89 GLN A N 1
ATOM 727 C CA . GLN A 1 89 ? 21.510 3.118 -16.063 1.00 75.94 89 GLN A CA 1
ATOM 728 C C . GLN A 1 89 ? 20.573 2.388 -15.086 1.00 75.94 89 GLN A C 1
ATOM 730 O O . GLN A 1 89 ? 21.075 1.769 -14.152 1.00 75.94 89 GLN A O 1
ATOM 735 N N . TYR A 1 90 ? 19.250 2.475 -15.269 1.00 83.31 90 TYR A N 1
ATOM 736 C CA . TYR A 1 90 ? 18.278 1.955 -14.303 1.00 83.31 90 TYR A CA 1
ATOM 737 C C . TYR A 1 90 ? 17.472 0.806 -14.895 1.00 83.31 90 TYR A C 1
ATOM 739 O O . TYR A 1 90 ? 16.766 0.975 -15.888 1.00 83.31 90 TYR A O 1
ATOM 747 N N . GLU A 1 91 ? 17.540 -0.356 -14.258 1.00 87.12 91 GLU A N 1
ATOM 748 C CA . GLU A 1 91 ? 16.755 -1.526 -14.637 1.00 87.12 91 GLU A CA 1
ATOM 749 C C . GLU A 1 91 ? 15.600 -1.717 -13.654 1.00 87.12 91 GLU A C 1
ATOM 751 O O . GLU A 1 91 ? 15.835 -1.896 -12.464 1.00 87.12 91 GLU A O 1
ATOM 756 N N . LEU A 1 92 ? 14.349 -1.690 -14.125 1.00 88.38 92 LEU A N 1
ATOM 757 C CA . LEU A 1 92 ? 13.206 -2.082 -13.295 1.00 88.38 92 LEU A CA 1
ATOM 758 C C . LEU A 1 92 ? 13.312 -3.578 -12.983 1.00 88.38 92 LEU A C 1
ATOM 760 O O . LEU A 1 92 ? 13.340 -4.393 -13.910 1.00 88.38 92 LEU A O 1
ATOM 764 N N . ILE A 1 93 ? 13.343 -3.933 -11.701 1.00 90.44 93 ILE A N 1
ATOM 765 C CA . ILE A 1 93 ? 13.475 -5.322 -11.242 1.00 90.44 93 ILE A CA 1
ATOM 766 C C . ILE A 1 93 ? 12.111 -5.893 -10.862 1.00 90.44 93 ILE A C 1
ATOM 768 O O . ILE A 1 93 ? 11.716 -6.935 -11.374 1.00 90.44 93 ILE A O 1
ATOM 772 N N . CYS A 1 94 ? 11.382 -5.200 -9.994 1.00 92.19 94 CYS A N 1
ATOM 773 C CA . CYS A 1 94 ? 10.090 -5.633 -9.472 1.00 92.19 94 CYS A CA 1
ATOM 774 C C . CYS A 1 94 ? 9.308 -4.435 -8.914 1.00 92.19 94 CYS A C 1
ATOM 776 O O . CYS A 1 94 ? 9.786 -3.295 -8.921 1.00 92.19 94 CYS A O 1
ATOM 778 N N . PHE A 1 95 ? 8.105 -4.700 -8.416 1.00 91.69 95 PHE A N 1
ATOM 779 C CA . PHE A 1 95 ? 7.360 -3.785 -7.558 1.00 91.69 95 PHE A CA 1
ATOM 780 C C . PHE A 1 95 ? 7.307 -4.363 -6.145 1.00 91.69 95 PHE A C 1
ATOM 782 O O . PHE A 1 95 ? 7.024 -5.543 -5.969 1.00 91.69 95 PHE A O 1
ATOM 789 N N . GLY A 1 96 ? 7.568 -3.542 -5.133 1.00 91.50 96 GLY A N 1
ATOM 790 C CA . GLY A 1 96 ? 7.442 -3.933 -3.731 1.00 91.50 96 GLY A CA 1
ATOM 791 C C . GLY A 1 96 ? 6.249 -3.242 -3.093 1.00 91.50 96 GLY A C 1
ATOM 792 O O . GLY A 1 96 ? 6.074 -2.035 -3.269 1.00 91.50 96 GLY A O 1
ATOM 793 N N . SER A 1 97 ? 5.430 -3.983 -2.353 1.00 91.56 97 SER A N 1
ATOM 794 C CA . SER A 1 97 ? 4.410 -3.399 -1.481 1.00 91.56 97 SER A CA 1
ATOM 795 C C . SER A 1 97 ? 4.961 -3.236 -0.069 1.00 91.56 97 SER A C 1
ATOM 797 O O . SER A 1 97 ? 5.565 -4.151 0.486 1.00 91.56 97 SER A O 1
ATOM 799 N N . TYR A 1 98 ? 4.770 -2.059 0.516 1.00 89.38 98 TYR A N 1
ATOM 800 C CA . TYR A 1 98 ? 5.364 -1.686 1.792 1.00 89.38 98 TYR A CA 1
ATOM 801 C C . TYR A 1 98 ? 4.336 -1.084 2.730 1.00 89.38 98 TYR A C 1
ATOM 803 O O . TYR A 1 98 ? 3.455 -0.329 2.310 1.00 89.38 98 TYR A O 1
ATOM 811 N N . ILE A 1 99 ? 4.547 -1.332 4.019 1.00 88.44 99 ILE A N 1
ATOM 812 C CA . ILE A 1 99 ? 4.128 -0.412 5.071 1.00 88.44 99 ILE A CA 1
ATOM 813 C C . ILE A 1 99 ? 5.319 0.462 5.436 1.00 88.44 99 ILE A C 1
ATOM 815 O O . ILE A 1 99 ? 6.424 -0.046 5.592 1.00 88.44 99 ILE A O 1
ATOM 819 N N . TYR A 1 100 ? 5.107 1.759 5.623 1.00 85.38 100 TYR A N 1
ATOM 820 C CA . TYR A 1 100 ? 6.139 2.660 6.130 1.00 85.38 100 TYR A CA 1
ATOM 821 C C . TYR A 1 100 ? 5.561 3.715 7.070 1.00 85.38 100 TYR A C 1
ATOM 823 O O . TYR A 1 100 ? 4.385 4.070 6.991 1.00 85.38 100 TYR A O 1
ATOM 831 N N . LEU A 1 101 ? 6.394 4.211 7.981 1.00 82.25 101 LEU A N 1
ATOM 832 C CA . LEU A 1 101 ? 5.966 5.132 9.042 1.00 82.25 101 LEU A CA 1
ATOM 833 C C . LEU A 1 101 ? 5.981 6.604 8.607 1.00 82.25 101 LEU A C 1
ATOM 835 O O . LEU A 1 101 ? 5.243 7.426 9.142 1.00 82.25 101 LEU A O 1
ATOM 839 N N . GLU A 1 102 ? 6.798 6.952 7.614 1.00 75.94 102 GLU A N 1
ATOM 840 C CA . GLU A 1 102 ? 7.013 8.334 7.174 1.00 75.94 102 GLU A CA 1
ATOM 841 C C . GLU A 1 102 ? 7.002 8.413 5.648 1.00 75.94 102 GLU A C 1
ATOM 843 O O . GLU A 1 102 ? 7.673 7.613 4.999 1.00 75.94 102 GLU A O 1
ATOM 848 N N . ARG A 1 103 ? 6.282 9.389 5.067 1.00 67.31 103 ARG A N 1
ATOM 849 C CA . ARG A 1 103 ? 6.328 9.650 3.617 1.00 67.31 103 ARG A CA 1
ATOM 850 C C . ARG A 1 103 ? 7.766 9.887 3.187 1.00 67.31 103 ARG A C 1
ATOM 852 O O . ARG A 1 103 ? 8.364 10.902 3.534 1.00 67.31 103 ARG A O 1
ATOM 859 N N . GLN A 1 104 ? 8.284 8.950 2.409 1.00 66.12 104 GLN A N 1
ATOM 860 C CA . GLN A 1 104 ? 9.631 9.025 1.883 1.00 66.12 104 GLN A CA 1
ATOM 861 C C . GLN A 1 104 ? 9.684 9.938 0.653 1.00 66.12 104 GLN A C 1
ATOM 863 O O . GLN A 1 104 ? 8.699 10.042 -0.089 1.00 66.12 104 GLN A O 1
ATOM 868 N N . PRO A 1 105 ? 10.814 10.627 0.432 1.00 62.84 105 PRO A N 1
ATOM 869 C CA . PRO A 1 105 ? 11.038 11.374 -0.794 1.00 62.84 105 PRO A CA 1
ATOM 870 C C . PRO A 1 105 ? 11.096 10.434 -2.006 1.00 62.84 105 PRO A C 1
ATOM 872 O O . PRO A 1 105 ? 11.369 9.240 -1.894 1.00 62.84 105 PRO A O 1
ATOM 875 N N . SER A 1 106 ? 10.848 10.984 -3.194 1.00 64.94 106 SER A N 1
ATOM 876 C CA . SER A 1 106 ? 11.047 10.247 -4.439 1.00 64.94 106 SER A CA 1
ATOM 877 C C . SER A 1 106 ? 12.528 9.891 -4.622 1.00 64.94 106 SER A C 1
ATOM 879 O O . SER A 1 106 ? 13.405 10.711 -4.352 1.00 64.94 106 SER A O 1
ATOM 881 N N . ASN A 1 107 ? 12.795 8.681 -5.125 1.00 68.94 107 ASN A N 1
ATOM 882 C CA . ASN A 1 107 ? 14.135 8.132 -5.379 1.00 68.94 107 ASN A CA 1
ATOM 883 C C . ASN A 1 107 ? 14.999 7.945 -4.120 1.00 68.94 107 ASN A C 1
ATOM 885 O O . ASN A 1 107 ? 16.166 8.343 -4.087 1.00 68.94 107 ASN A O 1
ATOM 889 N N . SER A 1 108 ? 14.440 7.303 -3.095 1.00 74.50 108 SER A N 1
ATOM 890 C CA . SER A 1 108 ? 15.224 6.853 -1.944 1.00 74.50 108 SER A CA 1
ATOM 891 C C . SER A 1 108 ? 16.227 5.783 -2.377 1.00 74.50 108 SER A C 1
ATOM 893 O O . SER A 1 108 ? 15.874 4.796 -3.023 1.00 74.50 108 SER A O 1
ATOM 895 N N . ILE A 1 109 ? 17.494 5.989 -2.023 1.00 80.06 109 ILE A N 1
ATOM 896 C CA . ILE A 1 109 ? 18.583 5.058 -2.324 1.00 80.06 109 ILE A CA 1
ATOM 897 C C . ILE A 1 109 ? 18.646 4.011 -1.214 1.00 80.06 109 ILE A C 1
ATOM 899 O O . ILE A 1 109 ? 18.670 4.365 -0.035 1.00 80.06 109 ILE A O 1
ATOM 903 N N . CYS A 1 110 ? 18.704 2.735 -1.583 1.00 80.19 110 CYS A N 1
ATOM 904 C CA . CYS A 1 110 ? 18.807 1.640 -0.636 1.00 80.19 110 CYS A CA 1
ATOM 905 C C . CYS A 1 110 ? 19.747 0.544 -1.149 1.00 80.19 110 CYS A C 1
ATOM 907 O O . CYS A 1 110 ? 19.663 0.115 -2.296 1.00 80.19 110 CYS A O 1
ATOM 909 N N . ASP A 1 111 ? 20.623 0.054 -0.277 1.00 81.94 111 ASP A N 1
ATOM 910 C CA . ASP A 1 111 ? 21.517 -1.059 -0.610 1.00 81.94 111 ASP A CA 1
ATOM 911 C C . ASP A 1 111 ? 20.875 -2.426 -0.262 1.00 81.94 111 ASP A C 1
ATOM 913 O O . ASP A 1 111 ? 21.327 -3.457 -0.751 1.00 81.94 111 ASP A O 1
ATOM 917 N N . ASP A 1 112 ? 19.780 -2.431 0.514 1.00 86.12 112 ASP A N 1
ATOM 918 C CA . ASP A 1 112 ? 18.973 -3.606 0.878 1.00 86.12 112 ASP A CA 1
ATOM 919 C C . ASP A 1 112 ? 17.481 -3.233 0.987 1.00 86.12 112 ASP A C 1
ATOM 921 O O . ASP A 1 112 ? 16.947 -2.986 2.071 1.00 86.12 112 ASP A O 1
ATOM 925 N N . TYR A 1 113 ? 16.792 -3.163 -0.158 1.00 86.75 113 TYR A N 1
ATOM 926 C CA . TYR A 1 113 ? 15.387 -2.733 -0.218 1.00 86.75 113 TYR A CA 1
ATOM 927 C C . TYR A 1 113 ? 14.419 -3.661 0.535 1.00 86.75 113 TYR A C 1
ATOM 929 O O . TYR A 1 113 ? 13.260 -3.289 0.743 1.00 86.75 113 TYR A O 1
ATOM 937 N N . LYS A 1 114 ? 14.872 -4.856 0.938 1.00 89.88 114 LYS A N 1
ATOM 938 C CA . LYS A 1 114 ? 14.088 -5.801 1.743 1.00 89.88 114 LYS A CA 1
ATOM 939 C C . LYS A 1 114 ? 14.054 -5.398 3.213 1.00 89.88 114 LYS A C 1
ATOM 941 O O . LYS A 1 114 ? 13.063 -5.662 3.886 1.00 89.88 114 LYS A O 1
ATOM 946 N N . ASN A 1 115 ? 15.097 -4.715 3.683 1.00 84.88 115 ASN A N 1
ATOM 947 C CA . ASN A 1 115 ? 15.246 -4.233 5.056 1.00 84.88 115 ASN A CA 1
ATOM 948 C C . ASN A 1 115 ? 15.368 -2.703 5.097 1.00 84.88 115 ASN A C 1
ATOM 950 O O . ASN A 1 115 ? 16.221 -2.139 5.784 1.00 84.88 115 ASN A O 1
ATOM 954 N N . PHE A 1 116 ? 14.523 -2.019 4.328 1.00 81.88 116 PHE A N 1
ATOM 955 C CA . PHE A 1 116 ? 14.556 -0.567 4.229 1.00 81.88 116 PHE A CA 1
ATOM 956 C C . PHE A 1 116 ? 14.058 0.106 5.523 1.00 81.88 116 PHE A C 1
ATOM 958 O O . PHE A 1 116 ? 13.088 -0.332 6.146 1.00 81.88 116 PHE A O 1
ATOM 965 N N . GLU A 1 117 ? 14.734 1.178 5.945 1.00 79.75 117 GLU A N 1
ATOM 966 C CA . GLU A 1 117 ? 14.503 1.822 7.242 1.00 79.75 117 GLU A CA 1
ATOM 967 C C . GLU A 1 117 ? 13.048 2.290 7.410 1.00 79.75 117 GLU A C 1
ATOM 969 O O . GLU A 1 117 ? 12.432 2.807 6.478 1.00 79.75 117 GLU A O 1
ATOM 974 N N . LYS A 1 118 ? 12.491 2.121 8.621 1.00 83.62 118 LYS A N 1
ATOM 975 C CA . LYS A 1 118 ? 11.112 2.516 8.970 1.00 83.62 118 LYS A CA 1
ATOM 976 C C . LYS A 1 118 ? 10.057 1.977 7.991 1.00 83.62 118 LYS A C 1
ATOM 978 O O . LYS A 1 118 ? 8.988 2.575 7.832 1.00 83.62 118 LYS A O 1
ATOM 983 N N . SER A 1 119 ? 10.344 0.832 7.378 1.00 86.56 119 SER A N 1
ATOM 984 C CA . SER A 1 119 ? 9.439 0.140 6.477 1.00 86.56 119 SER A CA 1
ATOM 985 C C . SER A 1 119 ? 9.397 -1.358 6.758 1.00 86.56 119 SER A C 1
ATOM 987 O O . SER A 1 119 ? 10.301 -1.921 7.374 1.00 86.56 119 SER A O 1
ATOM 989 N N . ILE A 1 120 ? 8.325 -1.989 6.299 1.00 88.75 120 ILE A N 1
ATOM 990 C CA . ILE A 1 120 ? 8.143 -3.433 6.284 1.00 88.75 120 ILE A CA 1
ATOM 991 C C . ILE A 1 120 ? 7.716 -3.792 4.865 1.00 88.75 120 ILE A C 1
ATOM 993 O O . ILE A 1 120 ? 6.666 -3.338 4.403 1.00 88.75 120 ILE A O 1
ATOM 997 N N . LEU A 1 121 ? 8.536 -4.588 4.180 1.00 91.06 121 LEU A N 1
ATOM 998 C CA . LEU A 1 121 ? 8.180 -5.191 2.900 1.00 91.06 121 LEU A CA 1
ATOM 999 C C . LEU A 1 121 ? 7.097 -6.250 3.139 1.00 91.06 121 LEU A C 1
ATOM 1001 O O . LEU A 1 121 ? 7.270 -7.148 3.962 1.00 91.06 121 LEU A O 1
ATOM 1005 N N . ILE A 1 122 ? 5.984 -6.128 2.425 1.00 92.00 122 ILE A N 1
ATOM 1006 C CA . ILE A 1 122 ? 4.839 -7.037 2.517 1.00 92.00 122 ILE A CA 1
ATOM 1007 C C . ILE A 1 122 ? 4.920 -8.106 1.429 1.00 92.00 122 ILE A C 1
ATOM 1009 O O . ILE A 1 122 ? 4.780 -9.291 1.719 1.00 92.00 122 ILE A O 1
ATOM 1013 N N . GLU A 1 123 ? 5.163 -7.694 0.186 1.00 92.56 123 GLU A N 1
ATOM 1014 C CA . GLU A 1 123 ? 5.195 -8.590 -0.971 1.00 92.56 123 GLU A CA 1
ATOM 1015 C C . GLU A 1 123 ? 6.069 -8.011 -2.089 1.00 92.56 123 GLU A C 1
ATOM 1017 O O . GLU A 1 123 ? 6.022 -6.806 -2.355 1.00 92.56 123 GLU A O 1
ATOM 1022 N N . GLU A 1 124 ? 6.833 -8.882 -2.753 1.00 94.31 124 GLU A N 1
ATOM 1023 C CA . GLU A 1 124 ? 7.517 -8.598 -4.018 1.00 94.31 124 GLU A CA 1
ATOM 1024 C C . GLU A 1 124 ? 6.657 -9.105 -5.175 1.00 94.31 124 GLU A C 1
ATOM 1026 O O . GLU A 1 124 ? 6.233 -10.259 -5.191 1.00 94.31 124 GLU A O 1
ATOM 1031 N N . ILE A 1 125 ? 6.437 -8.246 -6.161 1.00 93.19 125 ILE A N 1
ATOM 1032 C CA . ILE A 1 125 ? 5.610 -8.522 -7.327 1.00 93.19 125 ILE A CA 1
ATOM 1033 C C . ILE A 1 125 ? 6.505 -8.421 -8.550 1.00 93.19 125 ILE A C 1
ATOM 1035 O O . ILE A 1 125 ? 7.127 -7.385 -8.806 1.00 93.19 125 ILE A O 1
ATOM 1039 N N . ASP A 1 126 ? 6.564 -9.506 -9.308 1.00 93.81 126 ASP A N 1
ATOM 1040 C CA . ASP A 1 126 ? 7.248 -9.546 -10.591 1.00 93.81 126 ASP A CA 1
ATOM 1041 C C . ASP A 1 126 ? 6.745 -8.418 -11.513 1.00 9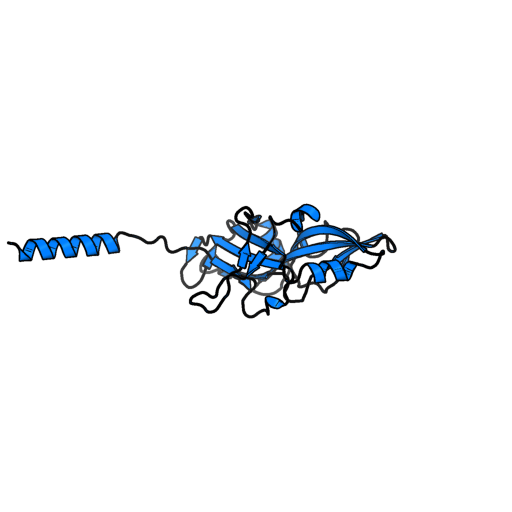3.81 126 ASP A C 1
ATOM 1043 O O . ASP A 1 126 ? 5.548 -8.112 -11.546 1.00 93.81 126 ASP A O 1
ATOM 1047 N N . LYS A 1 127 ? 7.657 -7.744 -12.222 1.00 90.94 127 LYS A N 1
ATOM 1048 C CA . LYS A 1 127 ? 7.305 -6.547 -13.001 1.00 90.94 127 LYS A CA 1
ATOM 1049 C C . LYS A 1 127 ? 6.391 -6.886 -14.176 1.00 90.94 127 LYS A C 1
ATOM 1051 O O . LYS A 1 127 ? 5.490 -6.102 -14.465 1.00 90.94 127 LYS A O 1
ATOM 1056 N N . GLU A 1 128 ? 6.575 -8.031 -14.829 1.00 91.88 128 GLU A N 1
ATOM 1057 C CA . GLU A 1 128 ? 5.717 -8.475 -15.924 1.00 91.88 128 GLU A CA 1
ATOM 1058 C C . GLU A 1 128 ? 4.316 -8.806 -15.405 1.00 91.88 128 GLU A C 1
ATOM 1060 O O . GLU A 1 128 ? 3.319 -8.422 -16.025 1.00 91.88 128 GLU A O 1
ATOM 1065 N N . VAL A 1 129 ? 4.228 -9.445 -14.235 1.00 93.00 129 VAL A N 1
ATOM 1066 C CA . VAL A 1 129 ? 2.946 -9.703 -13.566 1.00 93.00 129 VAL A CA 1
ATOM 1067 C C . VAL A 1 129 ? 2.265 -8.392 -13.177 1.00 93.00 129 VAL A C 1
ATOM 1069 O O . VAL A 1 129 ? 1.097 -8.193 -13.522 1.00 93.00 129 VAL A O 1
ATOM 1072 N N . PHE A 1 130 ? 2.973 -7.475 -12.511 1.00 91.31 130 PHE A N 1
ATOM 1073 C CA . PHE A 1 130 ? 2.402 -6.194 -12.092 1.00 91.31 130 PHE A CA 1
ATOM 1074 C C . PHE A 1 130 ? 1.948 -5.351 -13.284 1.00 91.31 130 PHE A C 1
ATOM 1076 O O . PHE A 1 130 ? 0.908 -4.714 -13.212 1.00 91.31 130 PHE A O 1
ATOM 1083 N N . LEU A 1 131 ? 2.676 -5.358 -14.398 1.00 89.56 131 LEU A N 1
ATOM 1084 C CA . LEU A 1 131 ? 2.319 -4.592 -15.597 1.00 89.56 131 LEU A CA 1
ATOM 1085 C C . LEU A 1 131 ? 1.274 -5.290 -16.486 1.00 89.56 131 LEU A C 1
ATOM 1087 O O . LEU A 1 131 ? 0.876 -4.737 -17.511 1.00 89.56 131 LEU A O 1
ATOM 1091 N N . SER A 1 132 ? 0.804 -6.480 -16.106 1.00 91.69 132 SER A N 1
ATOM 1092 C CA . SER A 1 132 ? -0.237 -7.202 -16.840 1.00 91.69 132 SER A CA 1
ATOM 1093 C C . SER A 1 132 ? -1.640 -6.624 -16.611 1.00 91.69 132 SER A C 1
ATOM 1095 O O . SER A 1 132 ? -1.888 -5.855 -15.675 1.00 91.69 132 SER A O 1
ATOM 1097 N N . ASP A 1 133 ? -2.599 -7.065 -17.433 1.00 90.25 133 ASP A N 1
ATOM 1098 C CA . ASP A 1 133 ? -4.020 -6.720 -17.288 1.00 90.25 133 ASP A CA 1
ATOM 1099 C C . ASP A 1 133 ? -4.614 -7.139 -15.930 1.00 90.25 133 ASP A C 1
ATOM 1101 O O . ASP A 1 133 ? -5.619 -6.569 -15.500 1.00 90.25 133 ASP A O 1
ATOM 1105 N N . TYR A 1 134 ? -3.990 -8.089 -15.220 1.00 91.12 134 TYR A N 1
ATOM 1106 C CA . TYR A 1 134 ? -4.422 -8.501 -13.883 1.00 91.12 134 TYR A CA 1
ATOM 1107 C C . TYR A 1 134 ? -4.383 -7.328 -12.887 1.00 91.12 134 TYR A C 1
ATOM 1109 O O . TYR A 1 134 ? -5.335 -7.123 -12.139 1.00 91.12 134 TYR A O 1
ATOM 1117 N N . TYR A 1 135 ? -3.341 -6.494 -12.919 1.00 91.81 135 TYR A N 1
ATOM 1118 C CA . TYR A 1 135 ? -3.183 -5.340 -12.017 1.00 91.81 135 TYR A CA 1
ATOM 1119 C C . TYR A 1 135 ? -3.641 -4.015 -12.631 1.00 91.81 135 TYR A C 1
ATOM 1121 O O . TYR A 1 135 ? -3.460 -2.951 -12.039 1.00 91.81 135 TYR A O 1
ATOM 1129 N N . LYS A 1 136 ? -4.269 -4.049 -13.803 1.00 89.69 136 LYS A N 1
ATOM 1130 C CA . LYS A 1 136 ? -4.787 -2.848 -14.446 1.00 89.69 136 LYS A CA 1
ATOM 1131 C C . LYS A 1 136 ? -5.902 -2.214 -13.615 1.00 89.69 136 LYS A C 1
ATOM 1133 O O . LYS A 1 136 ? -6.866 -2.884 -13.226 1.00 89.69 136 LYS A O 1
ATOM 1138 N N . ALA A 1 137 ? -5.787 -0.910 -13.381 1.00 87.00 137 ALA A N 1
ATOM 1139 C CA . ALA A 1 137 ? -6.782 -0.119 -12.674 1.00 87.00 137 ALA A CA 1
ATOM 1140 C C . ALA A 1 137 ? -7.188 1.105 -13.500 1.00 87.00 137 ALA A C 1
ATOM 1142 O O . ALA A 1 137 ? -6.360 1.916 -13.915 1.00 87.00 137 ALA A O 1
ATOM 1143 N N . ASN A 1 138 ? -8.494 1.251 -13.711 1.00 78.50 138 ASN A N 1
ATOM 1144 C CA . ASN A 1 138 ? -9.083 2.361 -14.452 1.00 78.50 138 ASN A CA 1
ATOM 1145 C C . ASN A 1 138 ? -10.152 3.072 -13.633 1.00 78.50 138 ASN A C 1
ATOM 1147 O O . ASN A 1 138 ? -10.658 2.557 -12.645 1.00 78.50 138 ASN A O 1
ATOM 1151 N N . LEU A 1 139 ? -10.530 4.274 -14.051 1.00 71.62 139 LEU A N 1
ATOM 1152 C CA . LEU A 1 139 ? -11.590 5.021 -13.381 1.00 71.62 139 LEU A CA 1
ATOM 1153 C C . LEU A 1 139 ? -12.958 4.621 -13.918 1.00 71.62 139 LEU A C 1
ATOM 1155 O O . LEU A 1 139 ? -13.183 4.579 -15.130 1.00 71.62 139 LEU A O 1
ATOM 1159 N N . GLY A 1 140 ? -13.893 4.398 -13.003 1.00 67.56 140 GLY A N 1
ATOM 1160 C CA . GLY A 1 140 ? -15.279 4.111 -13.326 1.00 67.56 140 GLY A CA 1
ATOM 1161 C C . GLY A 1 140 ? -16.112 5.326 -13.715 1.00 67.56 140 GLY A C 1
ATOM 1162 O O . GLY A 1 140 ? -15.634 6.453 -13.865 1.00 67.56 140 GLY A O 1
ATOM 1163 N N . LYS A 1 141 ? -17.411 5.082 -13.904 1.00 57.41 141 LYS A N 1
ATOM 1164 C CA . LYS A 1 141 ? -18.407 6.136 -14.139 1.00 57.41 141 LYS A CA 1
ATOM 1165 C C . LYS A 1 141 ? -18.692 6.875 -12.827 1.00 57.41 141 LYS A C 1
ATOM 1167 O O . LYS A 1 141 ? -18.526 6.308 -11.754 1.00 57.41 141 LYS A O 1
ATOM 1172 N N . SER A 1 142 ? -19.093 8.144 -12.911 1.00 56.03 142 SER A N 1
ATOM 1173 C CA . SER A 1 142 ? -19.449 8.921 -11.720 1.00 56.03 142 SER A CA 1
ATOM 1174 C C . SER A 1 142 ? -20.634 8.280 -11.000 1.00 56.03 142 SER A C 1
ATOM 1176 O O . SER A 1 142 ? -21.662 8.023 -11.632 1.00 56.03 142 SER A O 1
ATOM 1178 N N . ASN A 1 143 ? -20.511 8.080 -9.692 1.00 51.72 143 ASN A N 1
ATOM 1179 C CA . ASN A 1 143 ? -21.616 7.631 -8.847 1.00 51.72 143 ASN A CA 1
ATOM 1180 C C . ASN A 1 143 ? -22.364 8.823 -8.221 1.00 51.72 143 ASN A C 1
ATOM 1182 O O . ASN A 1 143 ? -21.953 9.973 -8.364 1.00 51.72 143 ASN A O 1
ATOM 1186 N N . PHE A 1 144 ? -23.445 8.538 -7.483 1.00 43.97 144 PHE A N 1
ATOM 1187 C CA . PHE A 1 144 ? -24.284 9.511 -6.753 1.00 43.97 144 PHE A CA 1
ATOM 1188 C C . PHE A 1 144 ? -23.495 10.453 -5.812 1.00 43.97 144 PHE A C 1
ATOM 1190 O O . PHE A 1 144 ? -23.982 11.522 -5.462 1.00 43.97 144 PHE A O 1
ATOM 1197 N N . PHE A 1 145 ? -22.267 10.074 -5.435 1.00 51.56 145 PHE A N 1
ATOM 1198 C CA . PHE A 1 145 ? -21.340 10.848 -4.601 1.00 51.56 145 PHE A CA 1
ATOM 1199 C C . PHE A 1 145 ? -20.302 11.668 -5.402 1.00 51.56 145 PHE A C 1
ATOM 1201 O O . PHE A 1 145 ? -19.311 12.118 -4.836 1.00 51.56 145 PHE A O 1
ATOM 1208 N N . ASN A 1 146 ? -20.492 11.860 -6.714 1.00 51.22 146 ASN A N 1
ATOM 1209 C CA . ASN A 1 146 ? -19.590 12.584 -7.631 1.00 51.22 146 ASN A CA 1
ATOM 1210 C C . ASN A 1 146 ? -18.145 12.043 -7.739 1.00 51.22 146 ASN A C 1
ATOM 1212 O O . ASN A 1 146 ? -17.317 12.652 -8.416 1.00 51.22 146 ASN A O 1
ATOM 1216 N N . SER A 1 147 ? -17.827 10.883 -7.156 1.00 57.66 147 SER A N 1
ATOM 1217 C CA . SER A 1 147 ? -16.545 10.196 -7.343 1.00 57.66 147 SER A CA 1
ATOM 1218 C C . SER A 1 147 ? -16.635 9.114 -8.428 1.00 57.66 147 SER A C 1
ATOM 1220 O O . SER A 1 147 ? -17.677 8.481 -8.625 1.00 57.66 147 SER A O 1
ATOM 1222 N N . LYS A 1 148 ? -15.533 8.919 -9.163 1.00 68.19 148 LYS A N 1
ATOM 1223 C CA . LYS A 1 148 ? -15.329 7.774 -10.058 1.00 68.19 148 LYS A CA 1
ATOM 1224 C C . LYS A 1 148 ? -14.598 6.698 -9.250 1.00 68.19 148 LYS A C 1
ATOM 1226 O O . LYS A 1 148 ? -13.406 6.889 -9.009 1.00 68.19 148 LYS A O 1
ATOM 1231 N N . PRO A 1 149 ? -15.265 5.627 -8.784 1.00 72.12 149 PRO A N 1
ATOM 1232 C CA . PRO A 1 149 ? -14.557 4.566 -8.082 1.00 72.12 149 PRO A CA 1
ATOM 1233 C C . PRO A 1 149 ? -13.524 3.939 -9.029 1.00 72.12 149 PRO A C 1
ATOM 1235 O O . PRO A 1 149 ? -13.759 3.897 -10.244 1.00 72.12 149 PRO A O 1
ATOM 1238 N N . PRO A 1 150 ? -12.387 3.462 -8.512 1.00 75.06 150 PRO A N 1
ATOM 1239 C CA . PRO A 1 150 ? -11.491 2.639 -9.292 1.00 75.06 150 PRO A CA 1
ATOM 1240 C C . PRO A 1 150 ? -12.186 1.341 -9.705 1.00 75.06 150 PRO A C 1
ATOM 1242 O O . PRO A 1 150 ? -13.042 0.799 -9.007 1.00 75.06 150 PRO A O 1
ATOM 1245 N N . ILE A 1 151 ? -11.819 0.865 -10.882 1.00 81.81 151 ILE A N 1
ATOM 1246 C CA . ILE A 1 151 ? -12.229 -0.399 -11.468 1.00 81.81 151 ILE A CA 1
ATOM 1247 C C . ILE A 1 151 ? -10.949 -1.197 -11.662 1.00 81.81 151 ILE A C 1
ATOM 1249 O O . ILE A 1 151 ? -10.137 -0.868 -12.528 1.00 81.81 151 ILE A O 1
ATOM 1253 N N . PHE A 1 152 ? -10.793 -2.236 -10.850 1.00 85.19 152 PHE A N 1
ATOM 1254 C CA . PHE A 1 152 ? -9.735 -3.231 -10.985 1.00 85.19 152 PHE A CA 1
ATOM 1255 C C . PHE A 1 152 ? -10.209 -4.405 -11.844 1.00 85.19 152 PHE A C 1
ATOM 1257 O O . PHE A 1 152 ? -11.417 -4.614 -12.018 1.00 85.19 152 PHE A O 1
ATOM 1264 N N . SER A 1 153 ? -9.261 -5.201 -12.345 1.00 80.00 153 SER A N 1
ATOM 1265 C CA . SER A 1 153 ? -9.574 -6.524 -12.891 1.00 80.00 153 SER A CA 1
ATOM 1266 C C . SER A 1 153 ? -10.397 -7.339 -11.889 1.00 80.00 153 SER A C 1
ATOM 1268 O O . SER A 1 153 ? -10.162 -7.288 -10.681 1.00 80.00 153 SER A O 1
ATOM 1270 N N . LYS A 1 154 ? -11.358 -8.125 -12.389 1.00 79.88 154 LYS A N 1
ATOM 1271 C CA . LYS A 1 154 ? -12.163 -9.023 -11.544 1.00 79.88 154 LYS A CA 1
ATOM 1272 C C . LYS A 1 154 ? -11.311 -10.079 -10.843 1.00 79.88 154 LYS A C 1
ATOM 1274 O O . LYS A 1 154 ? -11.700 -10.538 -9.777 1.00 79.88 154 LYS A O 1
ATOM 1279 N N . GLU A 1 155 ? -10.193 -10.447 -11.459 1.00 82.81 155 GLU A N 1
ATOM 1280 C CA . GLU A 1 155 ? -9.244 -11.433 -10.944 1.00 82.81 155 GLU A CA 1
ATOM 1281 C C . GLU A 1 155 ? -8.314 -10.834 -9.884 1.00 82.81 155 GLU A C 1
ATOM 1283 O O . GLU A 1 155 ? -7.743 -11.577 -9.101 1.00 82.81 155 GLU A O 1
ATOM 1288 N N . ASN A 1 156 ? -8.196 -9.503 -9.806 1.00 83.75 156 ASN A N 1
ATOM 1289 C CA . ASN A 1 156 ? -7.391 -8.845 -8.784 1.00 83.75 156 ASN A CA 1
ATOM 1290 C C . ASN A 1 156 ? -8.087 -8.946 -7.423 1.00 83.75 156 ASN A C 1
ATOM 1292 O O . ASN A 1 156 ? -8.989 -8.162 -7.089 1.00 83.75 156 ASN A O 1
ATOM 1296 N N . GLU A 1 157 ? -7.671 -9.932 -6.638 1.00 82.06 157 GLU A N 1
ATOM 1297 C CA . GLU A 1 157 ? -8.198 -10.170 -5.294 1.00 82.06 157 GLU A CA 1
ATOM 1298 C C . GLU A 1 157 ? -7.666 -9.155 -4.264 1.00 82.06 157 GLU A C 1
ATOM 1300 O O . GLU A 1 157 ? -8.334 -8.906 -3.259 1.00 82.06 157 GLU A O 1
ATOM 1305 N N . GLY A 1 158 ? -6.547 -8.480 -4.557 1.00 82.69 158 GLY A N 1
ATOM 1306 C CA . GLY A 1 158 ? -5.813 -7.629 -3.617 1.00 82.69 158 GLY A CA 1
ATOM 1307 C C . GLY A 1 158 ? -5.055 -8.430 -2.557 1.00 82.69 158 GLY A C 1
ATOM 1308 O O . GLY A 1 158 ? -5.008 -9.657 -2.595 1.00 82.69 158 GLY A O 1
ATOM 1309 N N . ILE A 1 159 ? -4.467 -7.730 -1.587 1.00 88.19 159 ILE A N 1
ATOM 1310 C CA . ILE A 1 159 ? -3.762 -8.341 -0.455 1.00 88.19 159 ILE A CA 1
ATOM 1311 C C . ILE A 1 159 ? -4.594 -8.267 0.823 1.00 88.19 159 ILE A C 1
ATOM 1313 O O . ILE A 1 159 ? -5.297 -7.288 1.073 1.00 88.19 159 ILE A O 1
ATOM 1317 N N . LYS A 1 160 ? -4.464 -9.285 1.673 1.00 88.75 160 LYS A N 1
ATOM 1318 C CA . LYS A 1 160 ? -4.989 -9.280 3.042 1.00 88.75 160 LYS A CA 1
ATOM 1319 C C . LYS A 1 160 ? -3.885 -8.899 4.008 1.00 88.75 160 LYS A C 1
ATOM 1321 O O . LYS A 1 160 ? -3.055 -9.728 4.371 1.00 88.75 160 LYS A O 1
ATOM 1326 N N . LEU A 1 161 ? -3.898 -7.650 4.450 1.00 88.31 161 LEU A N 1
ATOM 1327 C CA . LEU A 1 161 ? -2.973 -7.151 5.448 1.00 88.31 161 LEU A CA 1
ATOM 1328 C C . LEU A 1 161 ? -3.558 -7.344 6.850 1.00 88.31 161 LEU A C 1
ATOM 1330 O O . LEU A 1 161 ? -4.484 -6.640 7.254 1.00 88.31 161 LEU A O 1
ATOM 1334 N N . LYS A 1 162 ? -2.987 -8.282 7.608 1.00 89.44 162 LYS A N 1
ATOM 1335 C CA . LYS A 1 162 ? -3.267 -8.435 9.038 1.00 89.44 162 LYS A CA 1
ATOM 1336 C C . LYS A 1 162 ? -2.272 -7.602 9.842 1.00 89.44 162 LYS A C 1
ATOM 1338 O O . LYS A 1 162 ? -1.076 -7.886 9.813 1.00 89.44 162 LYS A O 1
ATOM 1343 N N . LEU A 1 163 ? -2.755 -6.607 10.584 1.00 87.19 163 LEU A N 1
ATOM 1344 C CA . LEU A 1 163 ? -1.897 -5.842 11.490 1.00 87.19 163 LEU A CA 1
ATOM 1345 C C . LEU A 1 163 ? -1.697 -6.646 12.773 1.00 87.19 163 LEU A C 1
ATOM 1347 O O . LEU A 1 163 ? -2.565 -6.702 13.643 1.00 87.19 163 LEU A O 1
ATOM 1351 N N . THR A 1 164 ? -0.560 -7.329 12.865 1.00 86.50 164 THR A N 1
ATOM 1352 C CA . THR A 1 164 ? -0.203 -8.110 14.051 1.00 86.50 164 THR A CA 1
ATOM 1353 C C . THR A 1 164 ? 0.088 -7.188 15.241 1.00 86.50 164 THR A C 1
ATOM 1355 O O . THR A 1 164 ? 0.421 -6.015 15.048 1.00 86.50 164 THR A O 1
ATOM 1358 N N . PRO A 1 165 ? 0.056 -7.700 16.486 1.00 84.50 165 PRO A N 1
ATOM 1359 C CA . PRO A 1 165 ? 0.471 -6.920 17.651 1.00 84.50 165 PRO A CA 1
ATOM 1360 C C . PRO A 1 165 ? 1.888 -6.342 17.522 1.00 84.50 165 PRO A C 1
ATOM 1362 O O . PRO A 1 165 ? 2.162 -5.260 18.028 1.00 84.50 165 PRO A O 1
ATOM 1365 N N . GLU A 1 166 ? 2.791 -7.034 16.823 1.00 84.88 166 GLU A N 1
ATOM 1366 C CA . GLU A 1 166 ? 4.132 -6.531 16.520 1.00 84.88 166 GLU A CA 1
ATOM 1367 C C . GLU A 1 166 ? 4.084 -5.272 15.644 1.00 84.88 166 GLU A C 1
ATOM 1369 O O . GLU A 1 166 ? 4.721 -4.274 15.981 1.00 84.88 166 GLU A O 1
ATOM 1374 N N . TYR A 1 167 ? 3.279 -5.282 14.578 1.00 85.38 167 TYR A N 1
ATOM 1375 C CA . TYR A 1 167 ? 3.123 -4.131 13.683 1.00 85.38 167 TYR A CA 1
ATOM 1376 C C . TYR A 1 167 ? 2.468 -2.956 14.396 1.00 85.38 167 TYR A C 1
ATOM 1378 O O . TYR A 1 167 ? 2.934 -1.824 14.280 1.00 85.38 167 TYR A O 1
ATOM 1386 N N . ILE A 1 168 ? 1.431 -3.225 15.189 1.00 84.38 168 ILE A N 1
ATOM 1387 C CA . ILE A 1 168 ? 0.774 -2.200 15.998 1.00 84.38 168 ILE A CA 1
ATOM 1388 C C . ILE A 1 168 ? 1.759 -1.586 16.994 1.00 84.38 168 ILE A C 1
ATOM 1390 O O . ILE A 1 168 ? 1.879 -0.367 17.057 1.00 84.38 168 ILE A O 1
ATOM 1394 N N . ASN A 1 169 ? 2.540 -2.404 17.702 1.00 84.38 169 ASN A N 1
ATOM 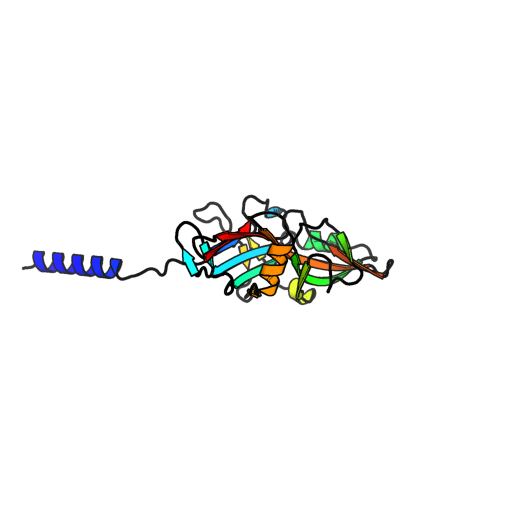1395 C CA . ASN A 1 169 ? 3.570 -1.904 18.612 1.00 84.38 169 ASN A CA 1
ATOM 1396 C C . ASN A 1 169 ? 4.644 -1.083 17.881 1.00 84.38 169 ASN A C 1
ATOM 1398 O O . ASN A 1 169 ? 5.150 -0.107 18.433 1.00 84.38 169 ASN A O 1
ATOM 1402 N N . TRP A 1 170 ? 5.011 -1.465 16.658 1.00 85.12 170 TRP A N 1
ATOM 1403 C CA . TRP A 1 170 ? 5.967 -0.725 15.835 1.00 85.12 170 TRP A CA 1
ATOM 1404 C C . TRP A 1 170 ? 5.422 0.647 15.399 1.00 85.12 170 TRP A C 1
ATOM 1406 O O . TRP A 1 170 ? 6.120 1.659 15.516 1.00 85.12 170 TRP A O 1
ATOM 1416 N N . ILE A 1 171 ? 4.149 0.715 15.003 1.00 83.62 171 ILE A N 1
ATOM 1417 C CA . ILE A 1 171 ? 3.432 1.967 14.706 1.00 83.62 171 ILE A CA 1
ATOM 1418 C C . ILE A 1 171 ? 3.306 2.840 15.968 1.00 83.62 171 ILE A C 1
ATOM 1420 O O . ILE A 1 171 ? 3.534 4.049 15.928 1.00 83.62 171 ILE A O 1
ATOM 1424 N N . GLU A 1 172 ? 2.980 2.240 17.113 1.00 81.44 172 GLU A N 1
ATOM 1425 C CA . GLU A 1 172 ? 2.776 2.966 18.370 1.00 81.44 172 GLU A CA 1
ATOM 1426 C C . GLU A 1 172 ? 4.083 3.551 18.932 1.00 81.44 172 GLU A C 1
ATOM 1428 O O . GLU A 1 172 ? 4.075 4.682 19.425 1.00 81.44 172 GLU A O 1
ATOM 1433 N N . LYS A 1 173 ? 5.204 2.825 18.812 1.00 79.94 173 LYS A N 1
ATOM 1434 C CA . LYS A 1 173 ? 6.535 3.254 19.287 1.00 79.94 173 LYS A CA 1
ATOM 1435 C C . LYS A 1 173 ? 7.185 4.344 18.439 1.00 79.94 173 LYS A C 1
ATOM 1437 O O . LYS A 1 173 ? 8.072 5.034 18.929 1.00 79.94 173 LYS A O 1
ATOM 1442 N N . SER A 1 174 ? 6.808 4.459 17.171 1.00 70.19 174 SER A N 1
ATOM 1443 C CA . SER A 1 174 ? 7.522 5.297 16.201 1.00 70.19 174 SER A CA 1
ATOM 1444 C C . SER A 1 174 ? 7.048 6.746 16.130 1.00 70.19 174 SER A C 1
ATOM 1446 O O . SER A 1 174 ? 7.675 7.559 15.459 1.00 70.19 174 SER A O 1
ATOM 1448 N N . THR A 1 175 ? 5.967 7.099 16.822 1.00 60.44 175 THR A N 1
ATOM 1449 C CA . THR A 1 175 ? 5.435 8.467 16.825 1.00 60.44 175 THR A CA 1
ATOM 1450 C C . THR A 1 175 ? 5.083 8.883 18.251 1.00 60.44 175 THR A C 1
ATOM 1452 O O . THR A 1 175 ? 4.671 8.056 19.057 1.00 60.44 175 THR A O 1
ATOM 1455 N N . GLU A 1 176 ? 5.243 10.157 18.602 1.00 56.59 176 GLU A N 1
ATOM 1456 C CA . GLU A 1 176 ? 5.107 10.627 19.993 1.00 56.59 176 GLU A CA 1
ATOM 1457 C C . GLU A 1 176 ? 3.650 10.939 20.421 1.00 56.59 176 GLU A C 1
ATOM 1459 O O . GLU A 1 176 ? 3.411 11.221 21.589 1.00 56.59 176 GLU A O 1
ATOM 1464 N N . ASN A 1 177 ? 2.646 10.837 19.528 1.00 53.28 177 ASN A N 1
ATOM 1465 C CA . ASN A 1 177 ? 1.273 11.337 19.773 1.00 53.28 177 ASN A CA 1
ATOM 1466 C C . ASN A 1 177 ? 0.15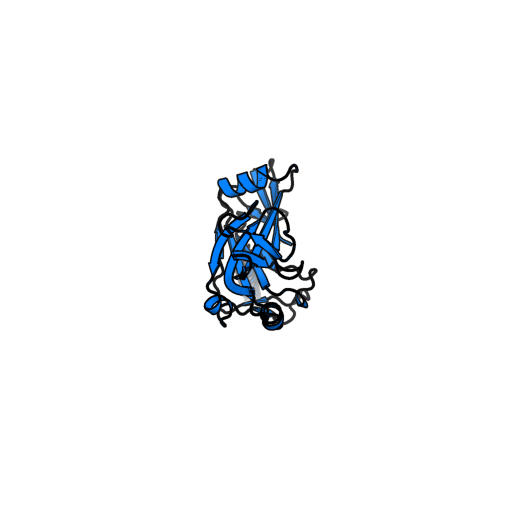4 10.268 19.736 1.00 53.28 177 ASN A C 1
ATOM 1468 O O . ASN A 1 177 ? 0.341 9.191 19.180 1.00 53.28 177 ASN A O 1
ATOM 1472 N N . TYR A 1 178 ? -1.023 10.591 20.303 1.00 55.88 178 TYR A N 1
ATOM 1473 C CA . TYR A 1 178 ? -2.235 9.744 20.429 1.00 55.88 178 TYR A CA 1
ATOM 1474 C C . TYR A 1 178 ? -2.918 9.342 19.104 1.00 55.88 178 TYR A C 1
ATOM 1476 O O . TYR A 1 178 ? -3.732 8.419 19.081 1.00 55.88 178 TYR A O 1
ATOM 1484 N N . SER A 1 179 ? -2.599 10.021 18.000 1.00 59.81 179 SER A N 1
ATOM 1485 C CA . SER A 1 179 ? -2.926 9.580 16.641 1.00 59.81 179 SER A CA 1
ATOM 1486 C C . SER A 1 179 ? -1.633 9.144 15.957 1.00 59.81 179 SER A C 1
ATOM 1488 O O . SER A 1 179 ? -0.665 9.912 15.895 1.00 59.81 179 SER A O 1
ATOM 1490 N N . LYS A 1 180 ? -1.613 7.893 15.499 1.00 83.75 180 LYS A N 1
ATOM 1491 C CA . LYS A 1 180 ? -0.481 7.267 14.817 1.00 83.75 180 LYS A CA 1
ATOM 1492 C C . LYS A 1 180 ? -0.788 7.213 13.330 1.00 83.75 180 LYS A C 1
ATOM 1494 O O . LYS A 1 180 ? -1.932 7.001 12.938 1.00 83.75 180 LYS A O 1
ATOM 1499 N N . LYS A 1 181 ? 0.229 7.371 12.492 1.00 84.75 181 LYS A N 1
ATOM 1500 C CA . LYS A 1 181 ? 0.079 7.285 11.039 1.00 84.75 181 LYS A CA 1
ATOM 1501 C C . LYS A 1 181 ? 1.068 6.286 10.488 1.00 84.75 181 LYS A C 1
ATOM 1503 O O . LYS A 1 181 ? 2.223 6.258 10.904 1.00 84.75 181 LYS A O 1
ATOM 1508 N N . PHE A 1 182 ? 0.603 5.501 9.538 1.00 86.94 182 PHE A N 1
ATOM 1509 C CA . PHE A 1 182 ? 1.453 4.730 8.655 1.00 86.94 182 PHE A CA 1
ATOM 1510 C C . PHE A 1 182 ? 0.903 4.847 7.245 1.00 86.94 182 PHE A C 1
ATOM 1512 O O . PHE A 1 182 ? -0.181 5.382 7.017 1.00 86.94 182 PHE A O 1
ATOM 1519 N N . TYR A 1 183 ? 1.658 4.356 6.286 1.00 85.62 183 TYR A N 1
ATOM 1520 C CA . TYR A 1 183 ? 1.276 4.400 4.895 1.00 85.62 183 TYR A CA 1
ATOM 1521 C C . TYR A 1 183 ? 1.421 3.021 4.296 1.00 85.62 183 TYR A C 1
ATOM 1523 O O . TYR A 1 183 ? 2.331 2.277 4.660 1.00 85.62 183 TYR A O 1
ATOM 1531 N N . PHE A 1 184 ? 0.547 2.718 3.351 1.00 88.38 184 PHE A N 1
ATOM 1532 C CA . PHE A 1 184 ? 0.724 1.600 2.446 1.00 88.38 184 PHE A CA 1
ATOM 1533 C C . PHE A 1 184 ? 1.037 2.141 1.053 1.00 88.38 184 PHE A C 1
ATOM 1535 O O . PHE A 1 184 ? 0.318 3.011 0.558 1.00 88.38 184 PHE A O 1
ATOM 1542 N N . ALA A 1 185 ? 2.082 1.634 0.407 1.00 87.50 185 ALA A N 1
ATOM 1543 C CA . ALA A 1 185 ? 2.321 1.918 -1.004 1.00 87.50 185 ALA A CA 1
ATOM 1544 C C . ALA A 1 185 ? 2.967 0.737 -1.709 1.00 87.50 185 ALA A C 1
ATOM 1546 O O . ALA A 1 185 ? 3.738 -0.021 -1.127 1.00 87.50 185 ALA A O 1
ATOM 1547 N N . VAL A 1 186 ? 2.682 0.642 -2.998 1.00 89.44 186 VAL A N 1
ATOM 1548 C CA . VAL A 1 186 ? 3.450 -0.142 -3.951 1.00 89.44 186 VAL A CA 1
ATOM 1549 C C . VAL A 1 186 ? 4.447 0.796 -4.616 1.00 89.44 186 VAL A C 1
ATOM 1551 O O . VAL A 1 186 ? 4.094 1.915 -4.992 1.00 89.44 186 VAL A O 1
ATOM 1554 N N . VAL A 1 187 ? 5.698 0.369 -4.739 1.00 86.69 187 VAL A N 1
ATOM 1555 C CA . VAL A 1 187 ? 6.768 1.168 -5.341 1.00 86.69 187 VAL A CA 1
ATOM 1556 C C . VAL A 1 187 ? 7.565 0.331 -6.337 1.00 86.69 187 VAL A C 1
ATOM 1558 O O . VAL A 1 187 ? 7.865 -0.829 -6.049 1.00 86.69 187 VAL A O 1
ATOM 1561 N N . PRO A 1 188 ? 7.922 0.877 -7.510 1.00 88.44 188 PRO A N 1
ATOM 1562 C CA . PRO A 1 188 ? 8.903 0.248 -8.380 1.00 88.44 188 PRO A CA 1
ATOM 1563 C C . PRO A 1 188 ? 10.291 0.238 -7.727 1.00 88.44 188 PRO A C 1
ATOM 1565 O O . PRO A 1 188 ? 10.743 1.238 -7.155 1.00 88.44 188 PRO A O 1
ATOM 1568 N N . ILE A 1 189 ? 10.973 -0.895 -7.865 1.00 88.94 189 ILE A N 1
ATOM 1569 C CA . ILE A 1 189 ? 12.350 -1.108 -7.425 1.00 88.94 189 ILE A CA 1
ATOM 1570 C C . ILE A 1 189 ? 13.234 -1.173 -8.664 1.00 88.94 189 ILE A C 1
ATOM 1572 O O . ILE A 1 189 ? 13.081 -2.057 -9.512 1.00 88.94 189 ILE A O 1
ATOM 1576 N N . TYR A 1 190 ? 14.174 -0.239 -8.757 1.00 88.50 190 TYR A N 1
ATOM 1577 C CA . TYR A 1 190 ? 15.152 -0.190 -9.836 1.00 88.50 190 TYR A CA 1
ATOM 1578 C C . TYR A 1 190 ? 16.529 -0.606 -9.336 1.00 88.50 190 TYR A C 1
ATOM 1580 O O . TYR A 1 190 ? 16.907 -0.284 -8.213 1.00 88.50 190 TYR A O 1
ATOM 1588 N N . TYR A 1 191 ? 17.306 -1.267 -10.181 1.00 89.25 191 TYR A N 1
ATOM 1589 C CA . TYR A 1 191 ? 18.723 -1.507 -9.961 1.00 89.25 191 TYR A CA 1
ATOM 1590 C C . TYR A 1 191 ? 19.549 -0.485 -10.748 1.00 89.25 191 TYR A C 1
ATOM 1592 O O . TYR A 1 191 ? 19.387 -0.345 -11.961 1.00 89.25 191 TYR A O 1
ATOM 1600 N N . ASP A 1 192 ? 20.414 0.250 -10.050 1.00 88.25 192 ASP A N 1
ATOM 1601 C CA . ASP A 1 192 ? 21.420 1.135 -10.637 1.00 88.25 192 ASP A CA 1
ATOM 1602 C C . ASP A 1 192 ? 22.729 0.361 -10.803 1.00 88.25 192 ASP A C 1
ATOM 1604 O O . ASP A 1 192 ? 23.495 0.183 -9.848 1.00 88.25 192 ASP A O 1
ATOM 1608 N N . SER A 1 193 ? 23.008 -0.070 -12.033 1.00 85.94 193 SER A N 1
ATOM 1609 C CA . SER A 1 193 ? 24.204 -0.856 -12.346 1.00 85.94 193 SER A CA 1
ATOM 1610 C C . SER A 1 193 ? 25.504 -0.052 -12.245 1.00 85.94 193 SER A C 1
ATOM 1612 O O . SER A 1 193 ? 26.580 -0.639 -12.151 1.00 85.94 193 SER A O 1
ATOM 1614 N N . THR A 1 194 ? 25.436 1.283 -12.292 1.00 86.75 194 THR A N 1
ATOM 1615 C CA . THR A 1 194 ? 26.622 2.153 -12.207 1.00 86.75 194 THR A CA 1
ATOM 1616 C C . THR A 1 194 ? 27.095 2.275 -10.766 1.00 86.75 194 THR A C 1
ATOM 1618 O O . THR A 1 194 ? 28.295 2.223 -10.500 1.00 86.75 194 THR A O 1
ATOM 1621 N N . ASN A 1 195 ? 26.149 2.414 -9.836 1.00 87.56 195 ASN A N 1
ATOM 1622 C CA . ASN A 1 195 ? 26.443 2.580 -8.414 1.00 87.56 195 ASN A CA 1
ATOM 1623 C C . ASN A 1 195 ? 26.335 1.273 -7.613 1.00 87.56 195 ASN A C 1
ATOM 1625 O O . ASN A 1 195 ? 26.740 1.253 -6.452 1.00 87.56 195 ASN A O 1
ATOM 1629 N N . ASN A 1 196 ? 25.827 0.196 -8.225 1.00 88.00 196 ASN A N 1
ATOM 1630 C CA . ASN A 1 196 ? 25.530 -1.088 -7.587 1.00 88.00 196 ASN A CA 1
ATOM 1631 C C . ASN A 1 196 ? 24.581 -0.934 -6.383 1.00 88.00 196 ASN A C 1
ATOM 1633 O O . ASN A 1 196 ? 24.873 -1.401 -5.281 1.00 88.00 196 ASN A O 1
ATOM 1637 N N . LYS A 1 197 ? 23.464 -0.227 -6.592 1.00 90.12 197 LYS A N 1
ATOM 1638 C CA . LYS A 1 197 ? 22.468 0.084 -5.553 1.00 90.12 197 LYS A CA 1
ATOM 1639 C C . LYS A 1 197 ? 21.054 -0.137 -6.063 1.00 90.12 197 LYS A C 1
ATOM 1641 O O . LYS A 1 197 ? 20.815 -0.069 -7.268 1.00 90.12 197 LYS A O 1
ATOM 1646 N N . TYR A 1 198 ? 20.115 -0.329 -5.144 1.00 88.44 198 TYR A N 1
ATOM 1647 C CA . TYR A 1 198 ? 18.695 -0.318 -5.464 1.00 88.44 198 TYR A CA 1
ATOM 1648 C C . TYR A 1 198 ? 18.104 1.066 -5.212 1.00 88.44 198 TYR A C 1
ATOM 1650 O O . TYR A 1 198 ? 18.474 1.784 -4.280 1.00 88.44 198 TYR A O 1
ATOM 1658 N N . LEU A 1 199 ? 17.172 1.456 -6.066 1.00 86.31 199 LEU A N 1
ATOM 1659 C CA . LEU A 1 199 ? 16.437 2.701 -5.959 1.00 86.31 199 LEU A CA 1
ATOM 1660 C C . LEU A 1 199 ? 14.964 2.389 -5.767 1.00 86.31 199 LEU A C 1
ATOM 1662 O O . LEU A 1 199 ? 14.351 1.674 -6.560 1.00 86.31 199 LEU A O 1
ATOM 1666 N N . LEU A 1 200 ? 14.405 2.982 -4.723 1.00 81.25 200 LEU A N 1
ATOM 1667 C CA . LEU A 1 200 ? 12.984 2.974 -4.434 1.00 81.25 200 LEU A CA 1
ATOM 1668 C C . LEU A 1 200 ? 12.412 4.277 -4.980 1.00 81.25 200 LEU A C 1
ATOM 1670 O O . LEU A 1 200 ? 12.631 5.359 -4.423 1.00 81.25 200 LEU A O 1
ATOM 1674 N N . SER A 1 201 ? 11.706 4.192 -6.103 1.00 72.38 201 SER A N 1
ATOM 1675 C CA . SER A 1 201 ? 11.044 5.365 -6.665 1.00 72.38 201 SER A CA 1
ATOM 1676 C C . SER A 1 201 ? 9.599 5.373 -6.205 1.00 72.38 201 SER A C 1
ATOM 1678 O O . SER A 1 201 ? 8.743 4.697 -6.766 1.00 72.38 201 SER A O 1
ATOM 1680 N N . PHE A 1 202 ? 9.314 6.146 -5.162 1.00 63.84 202 PHE A N 1
ATOM 1681 C CA . PHE A 1 202 ? 7.938 6.534 -4.899 1.00 63.84 202 PHE A CA 1
ATOM 1682 C C . PHE A 1 202 ? 7.439 7.323 -6.104 1.00 63.84 202 PHE A C 1
ATOM 1684 O O . PHE A 1 202 ? 8.180 8.124 -6.682 1.00 63.84 202 PHE A O 1
ATOM 1691 N N . GLY A 1 203 ? 6.191 7.077 -6.490 1.00 60.03 203 GLY A N 1
ATOM 1692 C CA . GLY 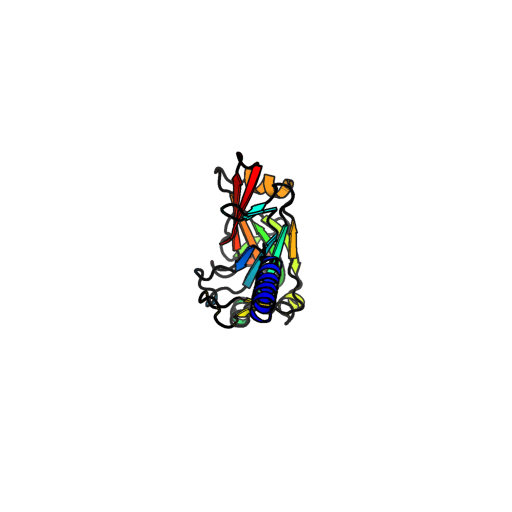A 1 203 ? 5.558 7.855 -7.538 1.00 60.03 203 GLY A CA 1
ATOM 1693 C C . GLY A 1 203 ? 5.394 9.331 -7.142 1.00 60.03 203 GLY A C 1
ATOM 1694 O O . GLY A 1 203 ? 6.115 9.904 -6.323 1.00 60.03 203 GLY A O 1
ATOM 1695 N N . SER A 1 204 ? 4.411 9.991 -7.734 1.00 61.97 204 SER A N 1
ATOM 1696 C CA . SER A 1 204 ? 3.986 11.312 -7.288 1.00 61.97 204 SER A CA 1
ATOM 1697 C C . SER A 1 204 ? 3.722 11.337 -5.770 1.00 61.97 204 SER A C 1
ATOM 1699 O O . SER A 1 204 ? 3.410 10.320 -5.157 1.00 61.97 204 SER A O 1
ATOM 1701 N N . LYS A 1 205 ? 3.704 12.523 -5.147 1.00 62.66 205 LYS A N 1
ATOM 1702 C CA . LYS A 1 205 ? 3.231 12.687 -3.752 1.00 62.66 205 LYS A CA 1
ATOM 1703 C C . LYS A 1 205 ? 1.794 12.178 -3.503 1.00 62.66 205 LYS A C 1
ATOM 1705 O O . LYS A 1 205 ? 1.295 12.282 -2.382 1.00 62.66 205 LYS A O 1
ATOM 1710 N N . TYR A 1 206 ? 1.100 11.759 -4.559 1.00 61.91 206 TYR A N 1
ATOM 1711 C CA . TYR A 1 206 ? -0.245 11.203 -4.548 1.00 61.91 206 TYR A CA 1
ATOM 1712 C C . TYR A 1 206 ? -0.253 9.668 -4.565 1.00 61.91 206 TYR A C 1
ATOM 1714 O O . TYR A 1 206 ? -1.333 9.093 -4.492 1.00 61.91 206 TYR A O 1
ATOM 1722 N N . ASP A 1 207 ? 0.912 9.022 -4.665 1.00 73.00 207 ASP A N 1
ATOM 1723 C CA . ASP A 1 207 ? 1.046 7.572 -4.591 1.00 73.00 207 ASP A CA 1
ATOM 1724 C C . ASP A 1 207 ? 1.227 7.119 -3.137 1.00 73.00 207 ASP A C 1
ATOM 1726 O O . ASP A 1 207 ? 1.945 7.739 -2.348 1.00 73.00 207 ASP A O 1
ATOM 1730 N N . GLY A 1 208 ? 0.537 6.032 -2.795 1.00 81.19 208 GLY A N 1
ATOM 1731 C CA . GLY A 1 208 ? 0.389 5.542 -1.430 1.00 81.19 208 GLY A CA 1
ATOM 1732 C C . GLY A 1 208 ? -0.870 6.075 -0.745 1.00 81.19 208 GLY A C 1
ATOM 1733 O O . GLY A 1 208 ? -1.460 7.079 -1.148 1.00 81.19 208 GLY A O 1
ATOM 1734 N N . ILE A 1 209 ? -1.289 5.373 0.298 1.00 81.50 209 ILE A N 1
ATOM 1735 C CA . ILE A 1 209 ? -2.470 5.688 1.098 1.00 81.50 209 ILE A CA 1
ATOM 1736 C C . ILE A 1 209 ? -2.062 5.818 2.559 1.00 81.50 209 ILE A C 1
ATOM 1738 O O . ILE A 1 209 ? -1.413 4.933 3.117 1.00 81.50 209 ILE A O 1
ATOM 1742 N N . GLU A 1 210 ? -2.395 6.961 3.151 1.00 85.12 210 GLU A N 1
ATOM 1743 C CA . GLU A 1 210 ? -2.164 7.225 4.566 1.00 85.12 210 GLU A CA 1
ATOM 1744 C C . GLU A 1 210 ? -3.244 6.518 5.368 1.00 85.12 210 GLU A C 1
ATOM 1746 O O . GLU A 1 210 ? -4.420 6.605 5.031 1.00 85.12 210 GLU A O 1
ATOM 1751 N N . ILE A 1 211 ? -2.852 5.829 6.428 1.00 84.62 211 ILE A N 1
ATOM 1752 C CA . ILE A 1 211 ? -3.751 5.166 7.356 1.00 84.62 211 ILE A CA 1
ATOM 1753 C C . ILE A 1 211 ? -3.450 5.720 8.744 1.00 84.62 211 ILE A C 1
ATOM 1755 O O . ILE A 1 211 ? -2.371 5.538 9.311 1.00 84.62 211 ILE A O 1
ATOM 1759 N N . GLU A 1 212 ? -4.427 6.436 9.272 1.00 86.25 212 GLU A N 1
ATOM 1760 C CA . GLU A 1 212 ? -4.454 6.940 10.628 1.00 86.25 212 GLU A CA 1
ATOM 1761 C C . GLU A 1 212 ? -5.054 5.877 11.547 1.00 86.25 212 GLU A C 1
ATOM 1763 O O . GLU A 1 212 ? -6.137 5.338 11.301 1.00 86.25 212 GLU A O 1
ATOM 1768 N N . TYR A 1 213 ? -4.322 5.586 12.611 1.00 85.81 213 TYR A N 1
ATOM 1769 C CA . TYR A 1 213 ? -4.655 4.643 13.659 1.00 85.81 213 TYR A CA 1
ATOM 1770 C C . TYR A 1 213 ? -4.828 5.421 14.964 1.00 85.81 213 TYR A C 1
ATOM 1772 O O . TYR A 1 213 ? -3.924 6.142 15.400 1.00 85.81 213 TYR A O 1
ATOM 1780 N N . HIS A 1 214 ? -5.979 5.254 15.606 1.00 87.31 214 HIS A N 1
ATOM 1781 C CA . HIS A 1 214 ? -6.264 5.850 16.903 1.00 87.31 214 HIS A CA 1
ATOM 1782 C C . HIS A 1 214 ? -6.821 4.797 17.855 1.00 87.31 214 HIS A C 1
ATOM 1784 O O . HIS A 1 214 ? -7.852 4.188 17.583 1.00 87.31 214 HIS A O 1
ATOM 1790 N N . TYR A 1 215 ? -6.139 4.586 18.977 1.00 86.44 215 TYR A N 1
ATOM 1791 C CA . TYR A 1 215 ? -6.616 3.693 20.023 1.00 86.44 215 TYR A CA 1
ATOM 1792 C C . TYR A 1 215 ? -7.486 4.470 21.015 1.00 86.44 215 TYR A C 1
ATOM 1794 O O . TYR A 1 215 ? -7.007 5.385 21.682 1.00 86.44 215 TYR A O 1
ATOM 1802 N N . ASP A 1 216 ? -8.762 4.098 21.087 1.00 85.06 216 ASP A N 1
ATOM 1803 C CA . ASP A 1 216 ? -9.745 4.637 22.023 1.00 85.06 216 ASP A CA 1
ATOM 1804 C C . ASP A 1 216 ? -9.723 3.774 23.296 1.00 85.06 216 ASP A C 1
ATOM 1806 O O . ASP A 1 216 ? -10.223 2.642 23.311 1.00 85.06 216 ASP A O 1
ATOM 1810 N N . GLU A 1 217 ? -9.086 4.291 24.352 1.00 84.31 217 GLU A N 1
ATOM 1811 C CA . GLU A 1 217 ? -8.908 3.580 25.625 1.00 84.31 217 GLU A CA 1
ATOM 1812 C C . GLU A 1 217 ? -10.240 3.283 26.325 1.00 84.31 217 GLU A C 1
ATOM 1814 O O . GLU A 1 217 ? -10.397 2.207 26.903 1.00 84.31 217 GLU A O 1
ATOM 1819 N N . GLU A 1 218 ? -11.214 4.197 26.247 1.00 85.56 218 GLU A N 1
ATOM 1820 C CA . GLU A 1 218 ? -12.523 4.034 26.892 1.00 85.56 218 GLU A CA 1
ATOM 1821 C C . GLU A 1 218 ? -13.334 2.923 26.224 1.00 85.56 218 GLU A C 1
ATOM 1823 O O . GLU A 1 218 ? -13.978 2.110 26.895 1.00 85.56 218 GLU A O 1
ATOM 1828 N N . LYS A 1 219 ? -13.292 2.871 24.888 1.00 83.75 219 LYS A N 1
ATOM 1829 C CA . LYS A 1 219 ? -14.002 1.851 24.109 1.00 83.75 219 LYS A CA 1
ATOM 1830 C C . LYS A 1 219 ? -13.221 0.540 24.004 1.00 83.75 219 LYS A C 1
ATOM 1832 O O . LYS A 1 219 ? -13.825 -0.466 23.622 1.00 83.75 219 LYS A O 1
ATOM 1837 N N . ASN A 1 220 ? -11.926 0.539 24.340 1.00 86.56 220 ASN A N 1
ATOM 1838 C CA . ASN A 1 220 ? -10.987 -0.566 24.124 1.00 86.56 220 ASN A CA 1
ATOM 1839 C C . ASN A 1 220 ? -10.990 -1.035 22.654 1.00 86.56 220 ASN A C 1
ATOM 1841 O O . ASN A 1 220 ? -11.063 -2.229 22.353 1.00 86.56 220 ASN A O 1
ATOM 1845 N N . LEU A 1 221 ? -10.994 -0.073 21.727 1.00 87.69 221 LEU A N 1
ATOM 1846 C CA . LEU A 1 221 ? -11.097 -0.304 20.285 1.00 87.69 221 LEU A CA 1
ATOM 1847 C C . LEU A 1 221 ? -10.164 0.625 19.520 1.00 87.69 221 LEU A C 1
ATOM 1849 O O . LEU A 1 221 ? -9.788 1.696 19.983 1.00 87.69 221 LEU A O 1
ATOM 1853 N N . VAL A 1 222 ? -9.833 0.221 18.304 1.00 86.94 222 VAL A N 1
ATOM 1854 C CA . VAL A 1 222 ? -9.058 1.022 17.366 1.00 86.94 222 VAL A CA 1
ATOM 1855 C C . VAL A 1 222 ? -10.002 1.654 16.362 1.00 86.94 222 VAL A C 1
ATOM 1857 O O . VAL A 1 222 ? -10.722 0.953 15.657 1.00 86.94 222 VAL A O 1
ATOM 1860 N N . HIS A 1 223 ? -9.963 2.972 16.262 1.00 86.69 223 HIS A N 1
ATOM 1861 C CA . HIS A 1 223 ? -10.550 3.719 15.165 1.00 86.69 223 HIS A CA 1
ATOM 1862 C C . HIS A 1 223 ? -9.521 3.875 14.041 1.00 86.69 223 HIS A C 1
ATOM 1864 O O . HIS A 1 223 ? -8.375 4.254 14.300 1.00 86.69 223 HIS A O 1
ATOM 1870 N N . MET A 1 224 ? -9.920 3.597 12.797 1.00 83.25 224 MET A N 1
ATOM 1871 C CA . MET A 1 224 ? -9.039 3.755 11.637 1.00 83.25 224 MET A CA 1
ATOM 1872 C C . MET A 1 224 ? -9.666 4.619 10.557 1.00 83.25 224 MET A C 1
ATOM 1874 O O . MET A 1 224 ? -10.809 4.411 10.153 1.00 83.25 224 MET A O 1
ATOM 1878 N N . ASN A 1 225 ? -8.861 5.535 10.033 1.00 80.25 225 ASN A N 1
ATOM 1879 C CA . ASN A 1 225 ? -9.193 6.356 8.880 1.00 80.25 225 ASN A CA 1
ATOM 1880 C C . ASN A 1 225 ? -8.099 6.203 7.831 1.00 80.25 225 ASN A C 1
ATOM 1882 O O . ASN A 1 225 ? -6.929 6.212 8.186 1.00 80.25 225 ASN A O 1
ATOM 1886 N N . ALA A 1 226 ? -8.443 6.136 6.547 1.00 76.31 226 ALA A N 1
ATOM 1887 C CA . ALA A 1 226 ? -7.451 6.234 5.482 1.00 76.31 226 ALA A CA 1
ATOM 1888 C C . ALA A 1 226 ? -7.697 7.453 4.590 1.00 76.31 226 ALA A C 1
ATOM 1890 O O . ALA A 1 226 ? -8.856 7.832 4.354 1.00 76.31 226 ALA A O 1
ATOM 1891 N N . SER A 1 227 ? -6.619 8.089 4.124 1.00 70.12 227 SER A N 1
ATOM 1892 C CA . SER A 1 227 ? -6.637 9.318 3.322 1.00 70.12 227 SER A CA 1
ATOM 1893 C C . SER A 1 227 ? -5.617 9.370 2.199 1.00 70.12 227 SER A C 1
ATOM 1895 O O . SER A 1 227 ? -4.495 8.848 2.378 1.00 70.12 227 SER A O 1
#

Secondary structure (DSSP, 8-state):
-HHHHHHHHHHHHHHHHHH--------EEEES-TTS-GGG-SEEEEEEE--SEESSSEEE-TT-EEEEEEEEEEHHHHHHHHHTT-STTEEEEEEEEEEESS-PPTTEEES-GGG-TTEEEEEEEEHHHHTSGGGEEEE----TTS---EEE-TT---EEEEE-HHHHHHHHHT-SSSEEEEEEEEEEEEEETTTTEEEE---STTSSEEEEEEEETTTTEEEEEE-

Sequence (227 aa):
MKRIIAFFMCLIVIIGLAGCKIKEKTELHFYTRPNTNYQMAYIIYEIYGEPTKIIDGFYFEKNDIVLNIKYGWNEAKIESLLNGANNKQYELICFGSYIYLERQPSNSICDDYKNFEKSILIEEIDKEVFLSDYYKANLGKSNFFNSKPPIFSKENEGIKLKLTPEYINWIEKSTENYSKKFYFAVVPIYYDSTNNKYLLSFGSKYDGIEIEYHYDEEKNLVHMNAS

Radius of gyration: 22.2 Å; chains: 1; bounding box: 91×27×47 Å

Foldseek 3Di:
DVVVVVVVVVVVVVVVVVPPPPVPPLWDWDKLHVVQVVLQEQKIKIKIWNAPDDDPAGWHQPAFTKIFMAMAGEPSCPCVVVVVQPDPQKDFFWKWKKKAQDDDDFWDWAQCPCCDPRMHTDDTGGPVRRPDLQRYKYFADQDPVRGGDIDGPPNRRGDIDRCHPVNVVSQVVPDDDQKTKMKIFIWTWIARPVVRTIITGDGPVSTIKMKIWGQDPVVSIIGIDID